Protein 1JI0 (pdb70)

Foldseek 3Di:
DDQFQKWWFQWWFDDDHDGQAGTEIDTFGFLFAEEEEEAPSLNLVVVVCQLLLNGATPDTFMAGRNRTCGNPDSVVSVVQEEELEPDLDFFQQAWLQVRQALPPPPDDVVVVVLVVVVCVLCVVSVVGRRPGHVVDPSLSSLSSQRNNVVVHQEYEASCPPHDPVSLLSSLVSVLVVSVVGHTYYHYHHLLVSSLVRGQKYFYGGRNYTPDIGGSVVCCVPVCCVPRVNDD

CATH classification: 3.40.50.300

Secondary structure (DSSP, 8-state):
--SEEEEEEEEEEEETTEEEEEEEEEEEETT-EEEEE-STTSSHHHHHHHHTTSS--SEEEEEETTEE-TT--HHHHH--B----SS----TTSBHHHH---TT---SSHHHHHHHHHHHH-HHHHTTTTSBSSSS-HHHH--HHHHH----SB---TTTT--HHHHHHHHHHHHHHHHTT--EEEEES-HHHHHHH-SEEEEEETTEEEEEEEHHHHHT---HHHHS---

Nearest PDB structures (foldseek):
  1ji0-assembly1_A  TM=1.004E+00  e=7.350E-52  Thermotoga maritima
  2yyz-assembly1_A  TM=8.487E-01  e=5.337E-19  Thermotoga maritima MSB8
  7x0q-assembly1_B  TM=8.952E-01  e=1.094E-18  Acetivibrio thermocellus
  8k1o-assembly1_B  TM=8.363E-01  e=5.000E-19  Mycobacterium tuberculosis H37Rv
  4hzi-assembly1_B  TM=8.013E-01  e=8.951E-15  Leptospira interrogans serovar Copenhageni str. Fiocruz L1-130

B-factor: mean 37.07, std 13.15, range [15.24, 75.93]

Organism: Thermotoga maritima (strain ATCC 43589 / DSM 3109 / JCM 10099 / NBRC 100826 / MSB8) (NCBI:txid243274)

Structure (mmCIF, N/CA/C/O backbone):
data_1JI0
#
_entry.id   1JI0
#
_cell.length_a   51.070
_cell.length_b   51.070
_cell.length_c   202.686
_cell.angle_alpha   90.00
_cell.angle_beta   90.00
_cell.angle_gamma   90.00
#
_symmetry.space_group_name_H-M   'P 41 21 2'
#
loop_
_entity.id
_entity.type
_entity.pdbx_description
1 polymer 'ABC transporter'
2 non-polymer "ADENOSINE-5'-TRIPHOSPHATE"
3 water water
#
loop_
_atom_site.group_PDB
_atom_site.id
_atom_site.type_symbol
_atom_site.label_atom_id
_atom_site.label_alt_id
_atom_site.label_comp_id
_atom_site.label_asym_id
_atom_site.label_entity_id
_atom_site.label_seq_id
_atom_site.pdbx_PDB_ins_code
_atom_site.Cartn_x
_atom_site.Cartn_y
_atom_site.Cartn_z
_atom_site.occupancy
_atom_site.B_iso_or_equiv
_atom_site.auth_seq_id
_atom_site.auth_comp_id
_atom_site.auth_asym_id
_atom_site.auth_atom_id
_atom_site.pdbx_PDB_model_num
ATOM 9 N N . VAL A 1 2 ? 26.496 9.633 72.709 1.00 24.30 1 VAL A N 1
ATOM 10 C CA . VAL A 1 2 ? 25.958 9.774 74.056 1.00 23.94 1 VAL A CA 1
ATOM 11 C C . VAL A 1 2 ? 24.911 10.872 73.956 1.00 23.34 1 VAL A C 1
ATOM 12 O O . VAL A 1 2 ? 25.216 11.983 73.538 1.00 20.68 1 VAL A O 1
ATOM 16 N N . SER A 1 3 ? 23.677 10.560 74.332 1.00 22.15 2 SER A N 1
ATOM 17 C CA . SER A 1 3 ? 22.608 11.542 74.249 1.00 22.69 2 SER A CA 1
ATOM 18 C C . SER A 1 3 ? 22.026 11.957 75.589 1.00 22.46 2 SER A C 1
ATOM 19 O O . SER A 1 3 ? 22.138 11.236 76.578 1.00 23.41 2 SER A O 1
ATOM 22 N N . ASP A 1 4 ? 21.406 13.132 75.612 1.00 23.69 3 ASP A N 1
ATOM 23 C CA . ASP A 1 4 ? 20.746 13.614 76.816 1.00 25.02 3 ASP A CA 1
ATOM 24 C C . ASP A 1 4 ? 19.489 12.752 77.010 1.00 24.90 3 ASP A C 1
ATOM 25 O O . ASP A 1 4 ? 18.913 12.707 78.094 1.00 24.54 3 ASP A O 1
ATOM 30 N N . ILE A 1 5 ? 19.060 12.090 75.936 1.00 23.21 4 ILE A N 1
ATOM 31 C CA . ILE A 1 5 ? 17.901 11.192 75.978 1.00 23.39 4 ILE A CA 1
ATOM 32 C C . ILE A 1 5 ? 18.520 9.817 75.774 1.00 22.72 4 ILE A C 1
ATOM 33 O O . ILE A 1 5 ? 18.854 9.451 74.647 1.00 21.97 4 ILE A O 1
ATOM 38 N N . VAL A 1 6 ? 18.701 9.067 76.859 1.00 22.11 5 VAL A N 1
ATOM 39 C CA . VAL A 1 6 ? 19.320 7.749 76.751 1.00 22.35 5 VAL A CA 1
ATOM 40 C C . VAL A 1 6 ? 18.478 6.754 75.971 1.00 22.29 5 VAL A C 1
ATOM 41 O O . VAL A 1 6 ? 19.013 5.892 75.273 1.00 22.01 5 VAL A O 1
ATOM 45 N N . LEU A 1 7 ? 17.161 6.872 76.076 1.00 22.61 6 LEU A N 1
ATOM 46 C CA . LEU A 1 7 ? 16.283 5.964 75.360 1.00 23.71 6 LEU A CA 1
ATOM 47 C C . LEU A 1 7 ? 15.061 6.691 74.846 1.00 23.95 6 LEU A C 1
ATOM 48 O O . LEU A 1 7 ? 14.389 7.406 75.598 1.00 23.94 6 LEU A O 1
ATOM 53 N N . GLU A 1 8 ? 14.788 6.526 73.559 1.00 23.47 7 GLU A N 1
ATOM 54 C CA . GLU A 1 8 ? 13.610 7.133 72.961 1.00 25.39 7 GLU A CA 1
ATOM 55 C C . GLU A 1 8 ? 12.860 6.086 72.151 1.00 25.78 7 GLU A C 1
ATOM 56 O O . GLU A 1 8 ? 13.439 5.403 71.304 1.00 27.56 7 GLU A O 1
ATOM 62 N N . VAL A 1 9 ? 11.572 5.948 72.431 1.00 24.52 8 VAL A N 1
ATOM 63 C CA . VAL A 1 9 ? 10.727 5.000 71.717 1.00 23.87 8 VAL A CA 1
ATOM 64 C C . VAL A 1 9 ? 9.827 5.857 70.844 1.00 24.42 8 VAL A C 1
ATOM 65 O O . VAL A 1 9 ? 9.206 6.790 71.338 1.00 24.96 8 VAL A O 1
ATOM 69 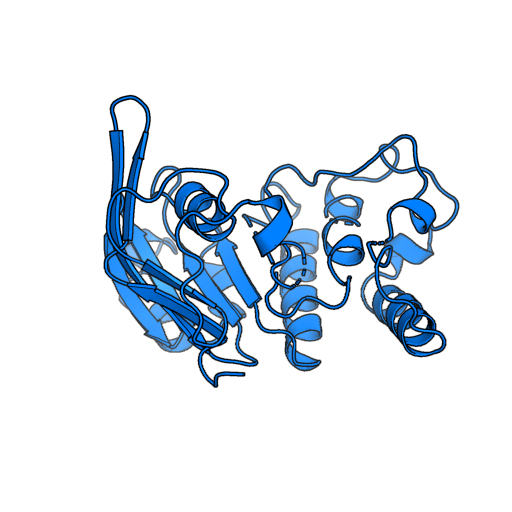N N . GLN A 1 10 ? 9.776 5.569 69.545 1.00 26.38 9 GLN A N 1
ATOM 70 C CA . GLN A 1 10 ? 8.931 6.349 68.645 1.00 27.40 9 GLN A CA 1
ATOM 71 C C . GLN A 1 10 ? 7.855 5.484 67.999 1.00 28.18 9 GLN A C 1
ATOM 72 O O . GLN A 1 10 ? 8.163 4.459 67.394 1.00 27.53 9 GLN A O 1
ATOM 78 N N . SER A 1 11 ? 6.601 5.909 68.134 1.00 28.60 10 SER A N 1
ATOM 79 C CA . SER A 1 11 ? 5.452 5.208 67.559 1.00 30.51 10 SER A CA 1
ATOM 80 C C . SER A 1 11 ? 5.631 3.692 67.532 1.00 29.96 10 SER A C 1
ATOM 81 O O . SER A 1 11 ? 5.473 3.060 66.487 1.00 29.73 10 SER A O 1
ATOM 84 N N . LEU A 1 12 ? 5.962 3.121 68.686 1.00 29.33 11 LEU A N 1
ATOM 85 C CA . LEU A 1 12 ? 6.186 1.689 68.811 1.00 29.88 11 LEU A CA 1
ATOM 86 C C . LEU A 1 12 ? 4.902 0.879 68.720 1.00 29.16 11 LEU A C 1
ATOM 87 O O . LEU A 1 12 ? 3.904 1.204 69.361 1.00 28.33 11 LEU A O 1
ATOM 92 N N . HIS A 1 13 ? 4.946 -0.175 67.908 1.00 29.56 12 HIS A N 1
ATOM 93 C CA . HIS A 1 13 ? 3.818 -1.086 67.729 1.00 29.55 12 HIS A CA 1
ATOM 94 C C . HIS A 1 13 ? 4.336 -2.488 67.976 1.00 29.50 12 HIS A C 1
ATOM 95 O O . HIS A 1 13 ? 5.387 -2.864 67.461 1.00 30.02 12 HIS A O 1
ATOM 102 N N . VAL A 1 14 ? 3.612 -3.258 68.777 1.00 29.89 13 VAL A N 1
ATOM 103 C CA . VAL A 1 14 ? 4.028 -4.623 69.054 1.00 30.74 13 VAL A CA 1
ATOM 104 C C . VAL A 1 14 ? 2.837 -5.555 68.935 1.00 32.35 13 VAL A C 1
ATOM 105 O O . VAL A 1 14 ? 1.794 -5.338 69.555 1.00 30.97 13 VAL A O 1
ATOM 109 N N . TYR A 1 15 ? 3.006 -6.585 68.112 1.00 34.39 14 TYR A N 1
ATOM 110 C CA . TYR A 1 15 ? 1.972 -7.583 67.871 1.00 35.43 14 TYR A CA 1
ATOM 111 C C . TYR A 1 15 ? 2.560 -8.944 68.177 1.00 36.83 14 TYR A C 1
ATOM 112 O O . TYR A 1 15 ? 3.669 -9.250 67.753 1.00 38.75 14 TYR A O 1
ATOM 121 N N . TYR A 1 16 ? 1.830 -9.760 68.921 1.00 38.85 15 TYR A N 1
ATOM 122 C CA . TYR A 1 16 ? 2.263 -11.143 69.095 1.00 41.31 15 TYR A CA 1
ATOM 123 C C . TYR A 1 16 ? 1.087 -12.074 69.402 1.00 42.01 15 TYR A C 1
ATOM 124 O O . TYR A 1 16 ? 0.235 -11.800 70.237 1.00 43.24 15 TYR A O 1
ATOM 133 N N . GLY A 1 17 ? 1.039 -13.195 68.657 1.00 42.21 16 GLY A N 1
ATOM 134 C CA . GLY A 1 17 ? -0.032 -14.162 68.874 1.00 42.18 16 GLY A CA 1
ATOM 135 C C . GLY A 1 17 ? -1.316 -13.753 68.149 1.00 41.66 16 GLY A C 1
ATOM 136 O O . GLY A 1 17 ? -1.510 -14.005 66.966 1.00 41.17 16 GLY A O 1
ATOM 137 N N . ALA A 1 18 ? -2.231 -13.139 68.919 1.00 41.14 17 ALA A N 1
ATOM 138 C CA . ALA A 1 18 ? -3.484 -12.689 68.326 1.00 40.25 17 ALA A CA 1
ATOM 139 C C . ALA A 1 18 ? -3.791 -11.238 68.701 1.00 39.69 17 ALA A C 1
ATOM 140 O O . ALA A 1 18 ? -4.873 -10.721 68.455 1.00 39.27 17 ALA A O 1
ATOM 142 N N . ILE A 1 19 ? -2.857 -10.692 69.472 1.00 39.24 18 ILE A N 1
ATOM 143 C CA . ILE A 1 19 ? -3.099 -9.406 70.106 1.00 38.80 18 ILE A CA 1
ATOM 144 C C . ILE A 1 19 ? -2.146 -8.308 69.662 1.00 37.06 18 ILE A C 1
ATOM 145 O O . ILE A 1 19 ? -0.976 -8.551 69.374 1.00 36.63 18 ILE A O 1
ATOM 150 N N . HIS A 1 20 ? -2.685 -7.098 69.596 1.00 35.35 19 HIS A N 1
ATOM 151 C CA . HIS A 1 20 ? -1.939 -5.904 69.227 1.00 33.43 19 HIS A CA 1
ATOM 152 C C . HIS A 1 20 ? -1.620 -5.251 70.578 1.00 32.77 19 HIS A C 1
ATOM 153 O O . HIS A 1 20 ? -2.280 -4.299 70.989 1.00 32.76 19 HIS A O 1
ATOM 160 N N . ALA A 1 21 ? -0.617 -5.794 71.261 1.00 31.52 20 ALA A N 1
ATOM 161 C CA . ALA A 1 21 ? -0.203 -5.343 72.584 1.00 30.45 20 ALA A CA 1
ATOM 162 C C . ALA A 1 21 ? 0.110 -3.854 72.729 1.00 30.80 20 ALA A C 1
ATOM 163 O O . ALA A 1 21 ? -0.477 -3.178 73.570 1.00 31.22 20 ALA A O 1
ATOM 165 N N . ILE A 1 22 ? 1.047 -3.349 71.930 1.00 29.68 21 ILE A N 1
ATOM 166 C CA . ILE A 1 22 ? 1.415 -1.939 71.988 1.00 27.54 21 ILE A CA 1
ATOM 167 C C . ILE A 1 22 ? 0.955 -1.284 70.697 1.00 27.76 21 ILE A C 1
ATOM 168 O O . ILE A 1 22 ? 1.314 -1.732 69.613 1.00 27.00 21 ILE A O 1
ATOM 173 N N . LYS A 1 23 ? 0.165 -0.224 70.813 1.00 28.26 22 LYS A N 1
ATOM 174 C CA . LYS A 1 23 ? -0.369 0.443 69.633 1.00 30.58 22 LYS A CA 1
ATOM 175 C C . LYS A 1 23 ? 0.166 1.836 69.315 1.00 29.60 22 LYS A C 1
ATOM 176 O O . LYS A 1 23 ? -0.599 2.790 69.280 1.00 29.88 22 LYS A O 1
ATOM 182 N N . GLY A 1 24 ? 1.469 1.943 69.072 1.00 30.39 23 GLY A N 1
ATOM 183 C CA . GLY A 1 24 ? 2.070 3.224 68.719 1.00 31.04 23 GLY A CA 1
ATOM 184 C C . GLY A 1 24 ? 2.352 4.183 69.862 1.00 30.21 23 GLY A C 1
ATOM 185 O O . GLY A 1 24 ? 1.808 5.282 69.902 1.00 32.82 23 GLY A O 1
ATOM 186 N N . ILE A 1 25 ? 3.208 3.786 70.791 1.00 29.07 24 ILE A N 1
ATOM 187 C CA . ILE A 1 25 ? 3.523 4.652 71.920 1.00 27.61 24 ILE A CA 1
ATOM 188 C C . ILE A 1 25 ? 4.848 5.384 71.720 1.00 27.62 24 ILE A C 1
ATOM 189 O O . ILE A 1 25 ? 5.707 4.929 70.962 1.00 25.98 24 ILE A O 1
ATOM 194 N N . ASP A 1 26 ? 4.992 6.522 72.401 1.00 27.45 25 ASP A N 1
ATOM 195 C CA . ASP A 1 26 ? 6.216 7.329 72.353 1.00 27.21 25 ASP A CA 1
ATOM 196 C C . ASP A 1 26 ? 6.679 7.517 73.798 1.00 25.76 25 ASP A C 1
ATOM 197 O O . ASP A 1 26 ? 5.860 7.765 74.677 1.00 26.38 25 ASP A O 1
ATOM 202 N N . LEU A 1 27 ? 7.979 7.397 74.040 1.00 25.84 26 LEU A N 1
ATOM 203 C CA . LEU A 1 27 ? 8.536 7.571 75.381 1.00 24.90 26 LEU A CA 1
ATOM 204 C C . LEU A 1 27 ? 9.954 8.085 75.276 1.00 23.66 26 LEU A C 1
ATOM 205 O O . LEU A 1 27 ? 10.649 7.793 74.311 1.00 24.00 26 LEU A O 1
ATOM 210 N N . LYS A 1 28 ? 10.390 8.822 76.293 1.00 22.54 27 LYS A N 1
ATOM 211 C CA . LYS A 1 28 ? 11.758 9.319 76.348 1.00 21.02 27 LYS A CA 1
ATOM 212 C C . LYS A 1 28 ? 12.240 9.136 77.772 1.00 20.92 27 LYS A C 1
ATOM 213 O O . LYS A 1 28 ? 11.490 9.370 78.718 1.00 21.15 27 LYS A O 1
ATOM 219 N N . VAL A 1 29 ? 13.474 8.677 77.928 1.00 19.35 28 VAL A N 1
ATOM 220 C CA . VAL A 1 29 ? 14.053 8.491 79.258 1.00 18.29 28 VAL A CA 1
ATOM 221 C C . VAL A 1 29 ? 15.320 9.349 79.277 1.00 19.68 28 VAL A C 1
ATOM 222 O O . VAL A 1 29 ? 16.354 8.947 78.746 1.00 18.61 28 VAL A O 1
ATOM 226 N N . PRO A 1 30 ? 15.240 10.559 79.867 1.00 20.00 29 PRO A N 1
ATOM 227 C CA . PRO A 1 30 ? 16.387 11.476 79.940 1.00 21.08 29 PRO A CA 1
ATOM 228 C C . PRO A 1 30 ? 17.504 10.970 80.843 1.00 21.13 29 PRO A C 1
ATOM 229 O O . PRO A 1 30 ? 17.251 10.296 81.847 1.00 18.02 29 PRO A O 1
ATOM 233 N N . ARG A 1 31 ? 18.736 11.320 80.480 1.00 21.96 30 ARG A N 1
ATOM 234 C CA . ARG A 1 31 ? 19.917 10.922 81.230 1.00 21.56 30 ARG A CA 1
ATOM 235 C C . ARG A 1 31 ? 19.807 11.363 82.683 1.00 21.80 30 ARG A C 1
ATOM 236 O O . ARG A 1 31 ? 19.423 12.499 82.961 1.00 23.19 30 ARG A O 1
ATOM 244 N N . GLY A 1 32 ? 20.135 10.454 83.599 1.00 20.70 31 GLY A N 1
ATOM 245 C CA . GLY A 1 32 ? 20.107 10.761 85.021 1.00 19.66 31 GLY A CA 1
ATOM 246 C C . GLY A 1 32 ? 18.746 10.808 85.687 1.00 21.20 31 GLY A C 1
ATOM 247 O O . GLY A 1 32 ? 18.652 11.125 86.870 1.00 20.03 31 GLY A O 1
ATOM 248 N N . GLN A 1 33 ? 17.686 10.494 84.950 1.00 19.17 32 GLN A N 1
ATOM 249 C CA . GLN A 1 33 ? 16.353 10.530 85.540 1.00 20.45 32 GLN A CA 1
ATOM 250 C C . GLN A 1 33 ? 15.757 9.152 85.775 1.00 20.65 32 GLN A C 1
ATOM 251 O O . GLN A 1 33 ? 16.270 8.139 85.292 1.00 22.46 32 GLN A O 1
ATOM 257 N N . ILE A 1 34 ? 14.676 9.122 86.543 1.00 20.18 33 ILE A N 1
ATOM 258 C CA . ILE A 1 34 ? 13.945 7.890 86.788 1.00 18.94 33 ILE A CA 1
ATOM 259 C C . ILE A 1 34 ? 12.628 8.135 86.078 1.00 19.36 33 ILE A C 1
ATOM 260 O O . ILE A 1 34 ? 11.901 9.074 86.413 1.00 20.24 33 ILE A O 1
ATOM 265 N N . VAL A 1 35 ? 12.336 7.325 85.071 1.00 19.33 34 VAL A N 1
ATOM 266 C CA . VAL A 1 35 ? 11.085 7.452 84.339 1.00 18.40 34 VAL A CA 1
ATOM 267 C C . VAL A 1 35 ? 10.270 6.209 84.636 1.00 18.26 34 VAL A C 1
ATOM 268 O O . VAL A 1 35 ? 10.806 5.109 84.664 1.00 19.58 34 VAL A O 1
ATOM 272 N N . THR A 1 36 ? 8.976 6.372 84.869 1.00 18.18 35 THR A N 1
ATOM 273 C CA . THR A 1 36 ? 8.168 5.215 85.157 1.00 18.63 35 THR A CA 1
ATOM 274 C C . THR A 1 36 ? 7.003 5.048 84.194 1.00 20.32 35 THR A C 1
ATOM 275 O O . THR A 1 36 ? 6.401 6.014 83.716 1.00 20.44 35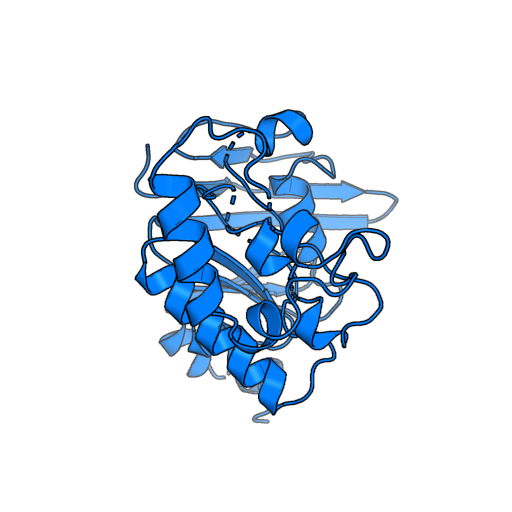 THR A O 1
ATOM 279 N N . LEU A 1 37 ? 6.719 3.792 83.891 1.00 21.23 36 LEU A N 1
ATOM 280 C CA . LEU A 1 37 ? 5.622 3.430 83.019 1.00 20.68 36 LEU A CA 1
ATOM 281 C C . LEU A 1 37 ? 4.692 2.677 83.958 1.00 21.73 36 LEU A C 1
ATOM 282 O O . LEU A 1 37 ? 5.075 1.660 84.536 1.00 21.26 36 LEU A O 1
ATOM 287 N N . ILE A 1 38 ? 3.488 3.209 84.147 1.00 23.83 37 ILE A N 1
ATOM 288 C CA . ILE A 1 38 ? 2.519 2.588 85.036 1.00 23.62 37 ILE A CA 1
ATOM 289 C C . ILE A 1 38 ? 1.240 2.253 84.290 1.00 25.83 37 ILE A C 1
ATOM 290 O O . ILE A 1 38 ? 0.994 2.765 83.200 1.00 24.85 37 ILE A O 1
ATOM 295 N N . GLY A 1 39 ? 0.436 1.377 84.883 1.00 26.93 38 GLY A N 1
ATOM 296 C CA . GLY A 1 39 ? -0.815 0.982 84.274 1.00 31.07 38 GLY A CA 1
ATOM 297 C C . GLY A 1 39 ? -1.290 -0.318 84.881 1.00 32.99 38 GLY A C 1
ATOM 298 O O . GLY A 1 39 ? -0.517 -1.016 85.540 1.00 33.67 38 GLY A O 1
ATOM 299 N N . ALA A 1 40 ? -2.558 -0.647 84.659 1.00 35.19 39 ALA A N 1
ATOM 300 C CA . ALA A 1 40 ? -3.135 -1.874 85.198 1.00 37.40 39 ALA A CA 1
ATOM 301 C C . ALA A 1 40 ? -2.523 -3.111 84.552 1.00 38.96 39 ALA A C 1
ATOM 302 O O . ALA A 1 40 ? -1.876 -3.032 83.505 1.00 39.02 39 ALA A O 1
ATOM 304 N N . ASN A 1 41 ? -2.737 -4.260 85.181 1.00 40.82 40 ASN A N 1
ATOM 305 C CA . ASN A 1 41 ? -2.207 -5.512 84.667 1.00 41.74 40 ASN A CA 1
ATOM 306 C C . ASN A 1 41 ? -2.744 -5.785 83.264 1.00 40.91 40 ASN A C 1
ATOM 307 O O . ASN A 1 41 ? -3.949 -5.725 83.025 1.00 41.01 40 ASN A O 1
ATOM 312 N N . GLY A 1 42 ? -1.843 -6.076 82.335 1.00 40.28 41 GLY A N 1
ATOM 313 C CA . GLY A 1 42 ? -2.257 -6.340 80.970 1.00 39.87 41 GLY A CA 1
ATOM 314 C C . GLY A 1 42 ? -2.237 -5.106 80.084 1.00 39.45 41 GLY A C 1
ATOM 315 O O . GLY A 1 42 ? -2.691 -5.143 78.939 1.00 39.58 41 GLY A O 1
ATOM 316 N N . ALA A 1 43 ? -1.714 -4.004 80.610 1.00 37.78 42 ALA A N 1
ATOM 317 C CA . ALA A 1 43 ? -1.643 -2.763 79.849 1.00 36.40 42 ALA A CA 1
ATOM 318 C C . ALA A 1 43 ? -0.578 -2.845 78.753 1.00 34.77 42 ALA A C 1
ATOM 319 O O . ALA A 1 43 ? -0.671 -2.158 77.737 1.00 34.89 42 ALA A O 1
ATOM 321 N N . GLY A 1 44 ? 0.429 -3.689 78.964 1.00 33.10 43 GLY A N 1
ATOM 322 C CA . GLY A 1 44 ? 1.490 -3.837 77.985 1.00 32.36 43 GLY A CA 1
ATOM 323 C C . GLY A 1 44 ? 2.840 -3.372 78.500 1.00 31.28 43 GLY A C 1
ATOM 324 O O . GLY A 1 44 ? 3.761 -3.137 77.724 1.00 29.61 43 GLY A O 1
ATOM 325 N N . LYS A 1 45 ? 2.965 -3.257 79.818 1.00 30.16 44 LYS A N 1
ATOM 326 C CA . LYS A 1 45 ? 4.204 -2.797 80.438 1.00 29.98 44 LYS A CA 1
ATOM 327 C C . LYS A 1 45 ? 5.425 -3.686 80.190 1.00 29.34 44 LYS A C 1
ATOM 328 O O . LYS A 1 45 ? 6.480 -3.195 79.791 1.00 28.57 44 LYS A O 1
ATOM 334 N N . THR A 1 46 ? 5.293 -4.983 80.455 1.00 28.36 45 THR A N 1
ATOM 335 C CA . THR A 1 46 ? 6.387 -5.935 80.257 1.00 28.04 45 THR A CA 1
ATOM 336 C C . THR A 1 46 ? 6.716 -6.057 78.773 1.00 26.59 45 THR A C 1
ATOM 337 O O . THR A 1 46 ? 7.876 -6.207 78.400 1.00 27.03 45 THR A O 1
ATOM 341 N N . THR A 1 47 ? 5.688 -5.997 77.936 1.00 25.56 46 THR A N 1
ATOM 342 C CA . THR A 1 47 ? 5.884 -6.091 76.500 1.00 26.02 46 THR A CA 1
ATOM 343 C C . THR A 1 47 ? 6.754 -4.918 76.049 1.00 25.65 46 THR A C 1
ATOM 344 O O . THR A 1 47 ? 7.664 -5.092 75.243 1.00 27.12 46 THR A O 1
ATOM 348 N N . THR A 1 48 ? 6.492 -3.730 76.591 1.00 25.34 47 THR A N 1
ATOM 349 C CA . THR A 1 48 ? 7.280 -2.559 76.226 1.00 24.31 47 THR A CA 1
ATOM 350 C C . THR A 1 48 ? 8.751 -2.784 76.538 1.00 24.14 47 THR A C 1
ATOM 351 O O . THR A 1 48 ? 9.608 -2.543 75.686 1.00 23.45 47 THR A O 1
ATOM 355 N N . LEU A 1 49 ? 9.043 -3.263 77.745 1.00 23.56 48 LEU A N 1
ATOM 356 C CA . LEU A 1 49 ? 10.424 -3.517 78.145 1.00 24.63 48 LEU A CA 1
ATOM 357 C C . LEU A 1 49 ? 11.042 -4.636 77.313 1.00 26.24 48 LEU A C 1
ATOM 358 O O . LEU A 1 49 ? 12.236 -4.596 76.991 1.00 28.32 48 LEU A O 1
ATOM 363 N N . SER A 1 50 ? 10.235 -5.644 76.988 1.00 26.60 49 SER A N 1
ATOM 364 C CA . SER A 1 50 ? 10.711 -6.769 76.192 1.00 27.25 49 SER A CA 1
ATOM 365 C C . SER A 1 50 ? 11.089 -6.293 74.800 1.00 26.86 49 SER A C 1
ATOM 366 O O . SER A 1 50 ? 12.118 -6.694 74.265 1.00 27.02 49 SER A O 1
ATOM 369 N N . ALA A 1 51 ? 10.252 -5.439 74.216 1.00 26.69 50 ALA A N 1
ATOM 370 C CA . ALA A 1 51 ? 10.523 -4.913 72.887 1.00 26.07 50 ALA A CA 1
ATOM 371 C C . ALA A 1 51 ? 11.850 -4.160 72.932 1.00 26.20 50 ALA A C 1
ATOM 372 O O . ALA A 1 51 ? 12.743 -4.400 72.116 1.00 27.31 50 ALA A O 1
ATOM 374 N N . ILE A 1 52 ? 11.987 -3.264 73.905 1.00 26.00 51 ILE A N 1
ATOM 375 C CA . ILE A 1 52 ? 13.211 -2.484 74.051 1.00 24.14 51 ILE A CA 1
ATOM 376 C C . ILE A 1 52 ? 14.431 -3.392 74.154 1.00 25.52 51 ILE A C 1
ATOM 377 O O . ILE A 1 52 ? 15.474 -3.109 73.558 1.00 25.65 51 ILE A O 1
ATOM 382 N N . ALA A 1 53 ? 14.297 -4.486 74.905 1.00 26.76 52 ALA A N 1
ATOM 383 C CA . ALA A 1 53 ? 15.394 -5.439 75.097 1.00 27.73 52 ALA A CA 1
ATOM 384 C C . ALA A 1 53 ? 15.534 -6.407 73.919 1.00 29.00 52 ALA A C 1
ATOM 385 O O . ALA A 1 53 ? 16.431 -7.253 73.903 1.00 28.62 52 ALA A O 1
ATOM 387 N N . GLY A 1 54 ? 14.638 -6.283 72.946 1.00 29.60 53 GLY A N 1
ATOM 388 C CA . GLY A 1 54 ? 14.678 -7.150 71.779 1.00 32.64 53 GLY A CA 1
ATOM 389 C C . GLY A 1 54 ? 14.233 -8.579 72.046 1.00 33.39 53 GLY A C 1
ATOM 390 O O . GLY A 1 54 ? 14.708 -9.512 71.393 1.00 33.71 53 GLY A O 1
ATOM 391 N N . LEU A 1 55 ? 13.323 -8.758 72.997 1.00 34.17 54 LEU A N 1
ATOM 392 C CA . LEU A 1 55 ? 12.826 -10.086 73.340 1.00 34.56 54 LEU A CA 1
ATOM 393 C C . LEU A 1 55 ? 11.533 -10.379 72.594 1.00 35.79 54 LEU A C 1
ATOM 394 O O . LEU A 1 55 ? 11.085 -11.519 72.526 1.00 37.77 54 LEU A O 1
ATOM 399 N N . VAL A 1 56 ? 10.926 -9.337 72.045 1.00 35.89 55 VAL A N 1
ATOM 400 C CA . VAL A 1 56 ? 9.705 -9.483 71.271 1.00 37.22 55 VAL A CA 1
ATOM 401 C C . VAL A 1 56 ? 9.900 -8.539 70.092 1.00 38.17 55 VAL A C 1
ATOM 402 O O . VAL A 1 56 ? 10.600 -7.537 70.217 1.00 38.28 55 VAL A O 1
ATOM 406 N N . ARG A 1 57 ? 9.305 -8.855 68.949 1.00 38.06 56 ARG A N 1
ATOM 407 C CA . ARG A 1 57 ? 9.483 -8.026 67.764 1.00 38.67 56 ARG A CA 1
ATOM 408 C C . ARG A 1 57 ? 8.662 -6.745 67.699 1.00 38.72 56 ARG A C 1
ATOM 409 O O . ARG A 1 57 ? 7.500 -6.704 68.106 1.00 38.19 56 ARG A O 1
ATOM 417 N N . ALA A 1 58 ? 9.285 -5.699 67.165 1.00 38.28 57 ALA A N 1
ATOM 418 C CA . ALA A 1 58 ? 8.627 -4.414 66.992 1.00 38.61 57 ALA A CA 1
ATOM 419 C C . ALA A 1 58 ? 8.247 -4.336 65.517 1.00 38.96 57 ALA A C 1
ATOM 420 O O . ALA A 1 58 ? 9.107 -4.155 64.661 1.00 39.11 57 ALA A O 1
ATOM 422 N N . GLN A 1 59 ? 6.957 -4.482 65.232 1.00 39.87 58 GLN A N 1
ATOM 423 C CA . GLN A 1 59 ? 6.450 -4.455 63.862 1.00 41.86 58 GLN A CA 1
ATOM 424 C C . GLN A 1 59 ? 6.486 -3.057 63.249 1.00 40.89 58 GLN A C 1
ATOM 425 O O . GLN A 1 59 ? 6.529 -2.904 62.029 1.00 40.66 58 GLN A O 1
ATOM 431 N N . LYS A 1 60 ? 6.455 -2.037 64.096 1.00 39.51 59 LYS A N 1
ATOM 432 C CA . LYS A 1 60 ? 6.468 -0.670 63.608 1.00 38.82 59 LYS A CA 1
ATOM 433 C C . LYS A 1 60 ? 7.091 0.259 64.644 1.00 37.33 59 LYS A C 1
ATOM 434 O O . LYS A 1 60 ? 7.049 -0.023 65.839 1.00 36.60 59 LYS A O 1
ATOM 440 N N . GLY A 1 61 ? 7.675 1.358 64.172 1.00 35.60 60 GLY A N 1
ATOM 441 C CA . GLY A 1 61 ? 8.307 2.317 65.064 1.00 34.28 60 GLY A CA 1
ATOM 442 C C . GLY A 1 61 ? 9.764 1.999 65.341 1.00 33.55 60 GLY A C 1
ATOM 443 O O . GLY A 1 61 ? 10.304 1.016 64.829 1.00 32.84 60 GLY A O 1
ATOM 444 N N . LYS A 1 62 ? 10.417 2.830 66.148 1.00 31.98 61 LYS A N 1
ATOM 445 C CA . LYS A 1 62 ? 11.812 2.582 66.468 1.00 32.41 61 LYS A CA 1
ATOM 446 C C . LYS A 1 62 ? 12.179 2.855 67.915 1.00 29.84 61 LYS A C 1
ATOM 447 O O . LYS A 1 62 ? 11.524 3.622 68.617 1.00 27.52 61 LYS A O 1
ATOM 453 N N . ILE A 1 63 ? 13.244 2.191 68.338 1.00 28.31 62 ILE A N 1
ATOM 454 C CA . ILE A 1 63 ? 13.771 2.301 69.683 1.00 28.84 62 ILE A CA 1
ATOM 455 C C . ILE A 1 63 ? 15.180 2.826 69.476 1.00 28.48 62 ILE A C 1
ATOM 456 O O . ILE A 1 63 ? 15.990 2.207 68.784 1.00 29.61 62 ILE A O 1
ATOM 461 N N . ILE A 1 64 ? 15.454 3.986 70.057 1.00 26.28 63 ILE A N 1
ATOM 462 C CA . ILE A 1 64 ? 16.745 4.632 69.913 1.00 24.73 63 ILE A CA 1
ATOM 463 C C . ILE A 1 64 ? 17.475 4.705 71.249 1.00 22.99 63 ILE A C 1
ATOM 464 O O . ILE A 1 64 ? 16.966 5.278 72.204 1.00 22.52 63 ILE A O 1
ATOM 469 N N . PHE A 1 65 ? 18.659 4.101 71.306 1.00 23.36 64 PHE A N 1
ATOM 470 C CA . PHE A 1 65 ? 19.489 4.087 72.506 1.00 23.71 64 PHE A CA 1
ATOM 471 C C . PHE A 1 65 ? 20.665 5.022 72.247 1.00 24.76 64 PHE A C 1
ATOM 472 O O . PHE A 1 65 ? 21.437 4.805 71.308 1.00 23.49 64 PHE A O 1
ATOM 480 N N . ASN A 1 66 ? 20.795 6.049 73.088 1.00 24.99 65 ASN A N 1
ATOM 481 C CA . ASN A 1 66 ? 21.836 7.064 72.939 1.00 25.49 65 ASN A CA 1
ATOM 482 C C . ASN A 1 66 ? 22.000 7.514 71.497 1.00 26.52 65 ASN A C 1
ATOM 483 O O . ASN A 1 66 ? 23.119 7.603 70.982 1.00 26.51 65 ASN A O 1
ATOM 488 N N . GLY A 1 67 ? 20.872 7.785 70.847 1.00 26.26 66 GLY A N 1
ATOM 489 C CA . GLY A 1 67 ? 20.899 8.248 69.474 1.00 27.49 66 GLY A CA 1
ATOM 490 C C . GLY A 1 67 ? 20.976 7.178 68.406 1.00 28.71 66 GLY A C 1
ATOM 491 O O . GLY A 1 67 ? 20.786 7.477 67.228 1.00 28.45 66 GLY A O 1
ATOM 492 N N . GLN A 1 68 ? 21.241 5.936 68.801 1.00 29.19 67 GLN A N 1
ATOM 493 C CA . GLN A 1 68 ? 21.341 4.849 67.835 1.00 31.10 67 GLN A CA 1
ATOM 494 C C . GLN A 1 68 ? 20.090 3.974 67.754 1.00 31.33 67 GLN A C 1
ATOM 495 O O . GLN A 1 68 ? 19.564 3.520 68.775 1.00 30.82 67 GLN A O 1
ATOM 501 N N . ASP A 1 69 ? 19.619 3.742 66.531 1.00 30.65 68 ASP A N 1
ATOM 502 C CA . ASP A 1 69 ? 18.443 2.909 66.294 1.00 31.19 68 ASP A CA 1
ATOM 503 C C . ASP A 1 69 ? 18.841 1.468 66.592 1.00 30.35 68 ASP A C 1
ATOM 504 O O . ASP A 1 69 ? 19.691 0.907 65.905 1.00 30.29 68 ASP A O 1
ATOM 509 N N . ILE A 1 70 ? 18.245 0.880 67.627 1.00 28.44 69 ILE A N 1
ATOM 510 C CA . ILE A 1 70 ? 18.550 -0.496 68.006 1.00 27.24 69 ILE A CA 1
ATOM 511 C C . ILE A 1 70 ? 17.301 -1.348 67.849 1.00 27.82 69 ILE A C 1
ATOM 512 O O . ILE A 1 70 ? 17.210 -2.436 68.409 1.00 29.18 69 ILE A O 1
ATOM 517 N N . THR A 1 71 ? 16.335 -0.827 67.102 1.00 28.41 70 THR A N 1
ATOM 518 C CA . THR A 1 71 ? 15.080 -1.514 66.860 1.00 31.99 70 THR A CA 1
ATOM 519 C C . THR A 1 71 ? 15.301 -2.913 66.303 1.00 34.34 70 THR A C 1
ATOM 520 O O . THR A 1 71 ? 15.903 -3.085 65.241 1.00 34.70 70 THR A O 1
ATOM 524 N N . ASN A 1 72 ? 14.814 -3.906 67.039 1.00 35.84 71 ASN A N 1
ATOM 525 C CA . ASN A 1 72 ? 14.916 -5.307 66.649 1.00 36.76 71 ASN A CA 1
ATOM 526 C C . ASN A 1 72 ? 16.317 -5.909 66.607 1.00 37.92 71 ASN A C 1
ATOM 527 O O . ASN A 1 72 ? 16.535 -6.939 65.970 1.00 37.99 71 ASN A O 1
ATOM 532 N N . LYS A 1 73 ? 17.270 -5.284 67.289 1.00 37.60 72 LYS A N 1
ATOM 533 C CA . LYS A 1 73 ? 18.615 -5.838 67.324 1.00 38.29 72 LYS A CA 1
ATOM 534 C C . LYS A 1 73 ? 18.583 -7.046 68.245 1.00 39.11 72 LYS A C 1
ATOM 535 O O . LYS A 1 73 ? 17.652 -7.204 69.034 1.00 40.04 72 LYS A O 1
ATOM 541 N N . PRO A 1 74 ? 19.603 -7.915 68.164 1.00 39.64 73 PRO A N 1
ATOM 542 C CA . PRO A 1 74 ? 19.666 -9.109 69.011 1.00 39.16 73 PRO A CA 1
ATOM 543 C C . PRO A 1 74 ? 19.695 -8.752 70.498 1.00 39.58 73 PRO A C 1
ATOM 544 O O . PRO A 1 74 ? 20.460 -7.883 70.927 1.00 38.08 73 PRO A O 1
ATOM 548 N N . ALA A 1 75 ? 18.872 -9.438 71.284 1.00 38.88 74 ALA A N 1
ATOM 549 C CA . ALA A 1 75 ? 18.809 -9.187 72.717 1.00 39.05 74 ALA A CA 1
ATOM 550 C C . ALA A 1 75 ? 20.192 -9.220 73.354 1.00 39.21 74 ALA A C 1
ATOM 551 O O . ALA A 1 75 ? 20.499 -8.413 74.233 1.00 40.14 74 ALA A O 1
ATOM 553 N N . HIS A 1 76 ? 21.034 -10.143 72.900 1.00 38.85 75 HIS A N 1
ATOM 554 C CA . HIS A 1 76 ? 22.369 -10.267 73.465 1.00 40.36 75 HIS A CA 1
ATOM 555 C C . HIS A 1 76 ? 23.246 -9.060 73.133 1.00 38.68 75 HIS A C 1
ATOM 556 O O . HIS A 1 76 ? 24.126 -8.684 73.914 1.00 39.71 75 HIS A O 1
ATOM 563 N N . VAL A 1 77 ? 22.980 -8.432 71.995 1.00 37.36 76 VAL A N 1
ATOM 564 C CA . VAL A 1 77 ? 23.731 -7.250 71.582 1.00 36.66 76 VAL A CA 1
ATOM 565 C C . VAL A 1 77 ? 23.287 -6.067 72.440 1.00 36.52 76 VAL A C 1
ATOM 566 O O . VAL A 1 77 ? 24.110 -5.364 73.025 1.00 36.68 76 VAL A O 1
ATOM 570 N N . ILE A 1 78 ? 21.974 -5.862 72.501 1.00 35.52 77 ILE A N 1
ATOM 571 C CA . ILE A 1 78 ? 21.389 -4.775 73.276 1.00 34.79 77 ILE A CA 1
ATOM 572 C C . ILE A 1 78 ? 21.865 -4.817 74.723 1.00 35.19 77 ILE A C 1
ATOM 573 O O . ILE A 1 78 ? 22.058 -3.777 75.347 1.00 35.73 77 ILE A O 1
ATOM 578 N N . ASN A 1 79 ? 22.070 -6.018 75.254 1.00 35.89 78 ASN A N 1
ATOM 579 C CA . ASN A 1 79 ? 22.547 -6.156 76.619 1.00 36.37 78 ASN A CA 1
ATOM 580 C C . ASN A 1 79 ? 23.987 -5.673 76.705 1.00 35.82 78 ASN A C 1
ATOM 581 O O . ASN A 1 79 ? 24.358 -4.945 77.626 1.00 34.64 78 ASN A O 1
ATOM 586 N N . ARG A 1 80 ? 24.795 -6.091 75.735 1.00 35.24 79 ARG A N 1
ATOM 587 C CA . ARG A 1 80 ? 26.189 -5.691 75.706 1.00 34.90 79 ARG A CA 1
ATOM 588 C C . ARG A 1 80 ? 26.351 -4.194 75.528 1.00 34.27 79 ARG A C 1
ATOM 589 O O . ARG A 1 80 ? 27.339 -3.612 75.967 1.00 33.06 79 ARG A O 1
ATOM 598 N N . GLY A 1 82 ? 24.745 -1.964 76.986 1.00 31.75 81 GLY A N 1
ATOM 599 C CA . GLY A 1 82 ? 24.594 -1.248 78.239 1.00 30.58 81 GLY A CA 1
ATOM 600 C C . GLY A 1 82 ? 23.198 -1.190 78.816 1.00 28.96 81 GLY A C 1
ATOM 601 O O . GLY A 1 82 ? 22.983 -0.517 79.827 1.00 29.63 81 GLY A O 1
ATOM 602 N N . ILE A 1 83 ? 22.247 -1.874 78.189 1.00 27.57 82 ILE A N 1
ATOM 603 C CA . ILE A 1 83 ? 20.883 -1.895 78.700 1.00 26.68 82 ILE A CA 1
ATOM 604 C C . ILE A 1 83 ? 20.668 -3.129 79.571 1.00 27.44 82 ILE A C 1
ATOM 605 O O . ILE A 1 83 ? 20.632 -4.250 79.069 1.00 27.35 82 ILE A O 1
ATOM 610 N N . ALA A 1 84 ? 20.531 -2.909 80.877 1.00 27.62 83 ALA A N 1
ATOM 611 C CA . ALA A 1 84 ? 20.309 -3.986 81.835 1.00 28.83 83 ALA A CA 1
ATOM 612 C C . ALA A 1 84 ? 18.829 -4.098 82.186 1.00 30.48 83 ALA A C 1
ATOM 613 O O . ALA A 1 84 ? 18.154 -3.085 82.394 1.00 31.82 83 ALA A O 1
ATOM 615 N N . LEU A 1 85 ? 18.325 -5.326 82.248 1.00 29.86 84 LEU A N 1
ATOM 616 C CA . LEU A 1 85 ? 16.929 -5.559 82.585 1.00 31.11 84 LEU A CA 1
ATOM 617 C C . LEU A 1 85 ? 16.774 -6.509 83.766 1.00 32.25 84 LEU A C 1
ATOM 618 O O . LEU A 1 85 ? 17.333 -7.603 83.766 1.00 33.68 84 LEU A O 1
ATOM 623 N N . VAL A 1 86 ? 16.040 -6.067 84.785 1.00 31.61 85 VAL A N 1
ATOM 624 C CA . VAL A 1 86 ? 15.750 -6.893 85.955 1.00 30.43 85 VAL A CA 1
ATOM 625 C C . VAL A 1 86 ? 14.271 -7.212 85.756 1.00 31.07 85 VAL A C 1
ATOM 626 O O . VAL A 1 86 ? 13.395 -6.442 86.160 1.00 30.43 85 VAL A O 1
ATOM 630 N N . PRO A 1 87 ? 13.979 -8.354 85.114 1.00 32.54 86 PRO A N 1
ATOM 631 C CA . PRO A 1 87 ? 12.628 -8.837 84.810 1.00 34.88 86 PRO A CA 1
ATOM 632 C C . PRO A 1 87 ? 11.818 -9.215 86.037 1.00 37.04 86 PRO A C 1
ATOM 633 O O . PRO A 1 87 ? 12.332 -9.212 87.151 1.00 36.72 86 PRO A O 1
ATOM 637 N N . GLU A 1 88 ? 10.543 -9.527 85.817 1.00 40.11 87 GLU A N 1
ATOM 638 C CA . GLU A 1 88 ? 9.661 -9.948 86.897 1.00 43.70 87 GLU A CA 1
ATOM 639 C C . GLU A 1 88 ? 10.070 -11.364 87.277 1.00 44.42 87 GLU A C 1
ATOM 640 O O . GLU A 1 88 ? 10.582 -12.112 86.443 1.00 43.92 87 GLU A O 1
ATOM 646 N N . GLY A 1 89 ? 9.851 -11.729 88.535 1.00 46.00 88 GLY A N 1
ATOM 647 C CA . GLY A 1 89 ? 10.200 -13.065 88.972 1.00 47.94 88 GLY A CA 1
ATOM 648 C C . GLY A 1 89 ? 11.466 -13.157 89.794 1.00 48.81 88 GLY A C 1
ATOM 649 O O . GLY A 1 89 ? 11.936 -14.257 90.075 1.00 49.84 88 GLY A O 1
ATOM 650 N N . ARG A 1 90 ? 12.019 -12.011 90.179 1.00 49.77 89 ARG A N 1
ATOM 651 C CA . ARG A 1 90 ? 13.234 -11.973 90.989 1.00 51.19 89 ARG A CA 1
ATOM 652 C C . ARG A 1 90 ? 14.175 -13.094 90.556 1.00 50.75 89 ARG A C 1
ATOM 653 O O . ARG A 1 90 ? 14.694 -13.836 91.391 1.00 50.51 89 ARG A O 1
ATOM 661 N N . ARG A 1 91 ? 14.380 -13.221 89.250 1.00 50.42 90 ARG A N 1
ATOM 662 C CA . ARG A 1 91 ? 15.243 -14.264 88.712 1.00 50.23 90 ARG A CA 1
ATOM 663 C C . ARG A 1 91 ? 16.657 -14.172 89.260 1.00 49.22 90 ARG A C 1
ATOM 664 O O . ARG A 1 91 ? 17.336 -13.157 89.108 1.00 48.89 90 ARG A O 1
ATOM 672 N N . ILE A 1 92 ? 17.086 -15.251 89.904 1.00 47.81 91 ILE A N 1
ATOM 673 C CA . ILE A 1 92 ? 18.407 -15.336 90.506 1.00 46.60 91 ILE A CA 1
ATOM 674 C C . ILE A 1 92 ? 18.870 -16.793 90.391 1.00 46.17 91 ILE A C 1
ATOM 675 O O . ILE A 1 92 ? 18.059 -17.684 90.148 1.00 46.08 91 ILE A O 1
ATOM 680 N N . PHE A 1 93 ? 20.164 -17.041 90.552 1.00 45.16 92 PHE A N 1
ATOM 681 C CA . PHE A 1 93 ? 20.665 -18.410 90.478 1.00 44.23 92 PHE A CA 1
ATOM 682 C C . PHE A 1 93 ? 20.862 -18.961 91.878 1.00 44.15 92 PHE A C 1
ATOM 683 O O . PHE A 1 93 ? 21.867 -18.687 92.529 1.00 44.90 92 PHE A O 1
ATOM 691 N N . PRO A 1 94 ? 19.894 -19.758 92.358 1.00 44.90 93 PRO A N 1
ATOM 692 C CA . PRO A 1 94 ? 19.920 -20.364 93.691 1.00 45.54 93 PRO A CA 1
ATOM 693 C C . PRO A 1 94 ? 21.119 -21.247 94.010 1.00 45.90 93 PRO A C 1
ATOM 694 O O . PRO A 1 94 ? 21.551 -21.306 95.161 1.00 47.31 93 PRO A O 1
ATOM 698 N N . GLU A 1 95 ? 21.657 -21.922 92.997 1.00 45.42 94 GLU A N 1
ATOM 699 C CA . GLU A 1 95 ? 22.804 -22.811 93.186 1.00 44.44 94 GLU A CA 1
ATOM 700 C C . GLU A 1 95 ? 24.103 -22.045 93.425 1.00 43.25 94 GLU A C 1
ATOM 701 O O . GLU A 1 95 ? 25.114 -22.627 93.812 1.00 43.97 94 GLU A O 1
ATOM 707 N N . LEU A 1 96 ? 24.081 -20.742 93.177 1.00 41.76 95 LEU A N 1
ATOM 708 C CA . LEU A 1 96 ? 25.258 -19.907 93.387 1.00 40.74 95 LEU A CA 1
ATOM 709 C C . LEU A 1 96 ? 24.995 -19.048 94.609 1.00 40.95 95 LEU A C 1
ATOM 710 O O . LEU A 1 96 ? 23.860 -18.645 94.856 1.00 40.83 95 LEU A O 1
ATOM 715 N N . THR A 1 97 ? 26.028 -18.766 95.387 1.00 40.59 96 THR A N 1
ATOM 716 C CA . THR A 1 97 ? 25.770 -17.936 96.558 1.00 40.73 96 THR A CA 1
ATOM 717 C C . THR A 1 97 ? 25.638 -16.458 96.185 1.00 40.06 96 THR A C 1
ATOM 718 O O . THR A 1 97 ? 25.881 -16.042 95.060 1.00 39.38 96 THR A O 1
ATOM 722 N N . VAL A 1 98 ? 25.196 -15.659 97.175 1.00 39.19 97 VAL A N 1
ATOM 723 C CA . VAL A 1 98 ? 25.025 -14.232 96.929 1.00 38.15 97 VAL A CA 1
ATOM 724 C C . VAL A 1 98 ? 26.248 -13.626 96.237 1.00 38.24 97 VAL A C 1
ATOM 725 O O . VAL A 1 98 ? 26.143 -12.896 95.260 1.00 38.55 97 VAL A O 1
ATOM 729 N N . TYR A 1 99 ? 27.446 -13.923 96.723 1.00 37.67 98 TYR A N 1
ATOM 730 C CA . TYR A 1 99 ? 28.653 -13.360 96.132 1.00 38.61 98 TYR A CA 1
ATOM 731 C C . TYR A 1 99 ? 28.787 -13.668 94.638 1.00 38.33 98 TYR A C 1
ATOM 732 O O . TYR A 1 99 ? 29.070 -12.782 93.830 1.00 37.71 98 TYR A O 1
ATOM 741 N N . GLU A 1 100 ? 28.587 -14.929 94.272 1.00 38.04 99 GLU A N 1
ATOM 742 C CA . GLU A 1 100 ? 28.704 -15.334 92.878 1.00 37.55 99 GLU A CA 1
ATOM 743 C C . GLU A 1 100 ? 27.663 -14.653 91.994 1.00 36.79 99 GLU A C 1
ATOM 744 O O . GLU A 1 100 ? 27.973 -14.248 90.870 1.00 36.78 99 GLU A O 1
ATOM 750 N N . ASN A 1 101 ? 26.435 -14.525 92.491 1.00 35.53 100 ASN A N 1
ATOM 751 C CA . ASN A 1 101 ? 25.389 -13.874 91.714 1.00 35.97 100 ASN A CA 1
ATOM 752 C C . ASN A 1 101 ? 25.758 -12.419 91.420 1.00 36.35 100 ASN A C 1
ATOM 753 O O . ASN A 1 101 ? 25.567 -11.946 90.303 1.00 36.12 100 ASN A O 1
ATOM 758 N N . LEU A 1 102 ? 26.286 -11.707 92.415 1.00 37.92 101 LEU A N 1
ATOM 759 C CA . LEU A 1 102 ? 26.678 -10.316 92.204 1.00 38.97 101 LEU A CA 1
ATOM 760 C C . LEU A 1 102 ? 27.805 -10.214 91.189 1.00 39.79 101 LEU A C 1
ATOM 761 O O . LEU A 1 102 ? 27.746 -9.423 90.244 1.00 39.56 101 LEU A O 1
ATOM 782 N N . GLY A 1 105 ? 27.623 -10.338 87.363 1.00 40.69 104 GLY A N 1
ATOM 783 C CA . GLY A 1 105 ? 27.118 -9.140 86.716 1.00 41.01 104 GLY A CA 1
ATOM 784 C C . GLY A 1 105 ? 28.228 -8.319 86.089 1.00 42.04 104 GLY A C 1
ATOM 785 O O . GLY A 1 105 ? 28.009 -7.592 85.119 1.00 40.86 104 GLY A O 1
ATOM 786 N N . ALA A 1 106 ? 29.433 -8.438 86.637 1.00 44.28 105 ALA A N 1
ATOM 787 C CA . ALA A 1 106 ? 30.577 -7.691 86.121 1.00 46.34 105 ALA A CA 1
ATOM 788 C C . ALA A 1 106 ? 31.491 -8.575 85.274 1.00 48.44 105 ALA A C 1
ATOM 789 O O . ALA A 1 106 ? 32.708 -8.385 85.254 1.00 49.49 105 ALA A O 1
ATOM 791 N N . TYR A 1 107 ? 30.901 -9.527 84.559 1.00 50.03 106 TYR A N 1
ATOM 792 C CA . TYR A 1 107 ? 31.671 -10.448 83.732 1.00 51.46 106 TYR A CA 1
ATOM 793 C C . TYR A 1 107 ? 32.413 -9.789 82.574 1.00 53.37 106 TYR A C 1
ATOM 794 O O . TYR A 1 107 ? 33.364 -10.355 82.040 1.00 53.61 106 TYR A O 1
ATOM 803 N N . ASN A 1 108 ? 31.986 -8.597 82.180 1.00 54.88 107 ASN A N 1
ATOM 804 C CA . ASN A 1 108 ? 32.614 -7.924 81.050 1.00 56.63 107 ASN A CA 1
ATOM 805 C C . ASN A 1 108 ? 33.140 -6.529 81.372 1.00 57.59 107 ASN A C 1
ATOM 806 O O . ASN A 1 108 ? 32.988 -5.613 80.567 1.00 58.75 107 ASN A O 1
ATOM 811 N N . ARG A 1 109 ? 33.774 -6.353 82.526 1.00 58.49 108 ARG A N 1
ATOM 812 C CA . ARG A 1 109 ? 34.263 -5.025 82.871 1.00 59.71 108 ARG A CA 1
ATOM 813 C C . ARG A 1 109 ? 35.762 -4.767 82.771 1.00 60.86 108 ARG A C 1
ATOM 814 O O . ARG A 1 109 ? 36.173 -3.671 82.381 1.00 61.24 108 ARG A O 1
ATOM 822 N N . LYS A 1 110 ? 36.581 -5.753 83.119 1.00 61.97 109 LYS A N 1
ATOM 823 C CA . LYS A 1 110 ? 38.031 -5.578 83.048 1.00 63.47 109 LYS A CA 1
ATOM 824 C C . LYS A 1 110 ? 38.513 -4.552 84.078 1.00 64.23 109 LYS A C 1
ATOM 825 O O . LYS A 1 110 ? 39.715 -4.379 84.284 1.00 64.63 109 LYS A O 1
ATOM 831 N N . ASP A 1 111 ? 37.566 -3.871 84.717 1.00 65.06 110 ASP A N 1
ATOM 832 C CA . ASP A 1 111 ? 37.880 -2.878 85.742 1.00 65.46 110 ASP A CA 1
ATOM 833 C C . ASP A 1 111 ? 38.742 -3.519 86.826 1.00 65.82 110 ASP A C 1
ATOM 834 O O . ASP A 1 111 ? 38.887 -4.741 86.884 1.00 66.69 110 ASP A O 1
ATOM 839 N N . LYS A 1 112 ? 39.322 -2.687 87.681 1.00 65.73 111 LYS A N 1
ATOM 840 C CA . LYS A 1 112 ? 40.132 -3.179 88.785 1.00 65.50 111 LYS A CA 1
ATOM 841 C C . LYS A 1 112 ? 39.614 -2.534 90.066 1.00 65.27 111 LYS A C 1
ATOM 842 O O . LYS A 1 112 ? 39.184 -3.226 90.993 1.00 65.21 111 LYS A O 1
ATOM 848 N N . GLU A 1 113 ? 39.632 -1.205 90.098 1.00 64.60 112 GLU A N 1
ATOM 849 C CA . GLU A 1 113 ? 39.145 -0.461 91.254 1.00 64.75 112 GLU A CA 1
ATOM 850 C C . GLU A 1 113 ? 37.628 -0.300 91.181 1.00 63.88 112 GLU A C 1
ATOM 851 O O . GLU A 1 113 ? 36.923 -0.524 92.168 1.00 63.44 112 GLU A O 1
ATOM 857 N N . GLY A 1 114 ? 37.136 0.088 90.006 1.00 62.91 113 GLY A N 1
ATOM 858 C CA . GLY A 1 114 ? 35.707 0.266 89.818 1.00 61.88 113 GLY A CA 1
ATOM 859 C C . GLY A 1 114 ? 34.912 -0.894 90.387 1.00 61.11 113 GLY A C 1
ATOM 860 O O . GLY A 1 114 ? 34.076 -0.713 91.273 1.00 61.63 113 GLY A O 1
ATOM 861 N N . ILE A 1 115 ? 35.179 -2.092 89.883 1.00 60.11 114 ILE A N 1
ATOM 862 C CA . ILE A 1 115 ? 34.489 -3.284 90.348 1.00 59.05 114 ILE A CA 1
ATOM 863 C C . ILE A 1 115 ? 34.575 -3.379 91.864 1.00 58.20 114 ILE A C 1
ATOM 864 O O . ILE A 1 115 ? 33.644 -3.848 92.517 1.00 57.84 114 ILE A O 1
ATOM 869 N N . LYS A 1 116 ? 35.694 -2.925 92.418 1.00 58.29 115 LYS A N 1
ATOM 870 C CA . LYS A 1 116 ? 35.893 -2.958 93.862 1.00 59.02 115 LYS A CA 1
ATOM 871 C C . LYS A 1 116 ? 34.944 -1.988 94.552 1.00 58.89 115 LYS A C 1
ATOM 872 O O . LYS A 1 116 ? 34.195 -2.361 95.462 1.00 58.74 115 LYS A O 1
ATOM 878 N N . ARG A 1 117 ? 34.991 -0.737 94.111 1.00 58.48 116 ARG A N 1
ATOM 879 C CA . ARG A 1 117 ? 34.152 0.314 94.668 1.00 58.14 116 ARG A CA 1
ATOM 880 C C . ARG A 1 117 ? 32.669 -0.003 94.499 1.00 57.14 116 ARG A C 1
ATOM 881 O O . ARG A 1 117 ? 31.877 0.212 95.419 1.00 56.90 116 ARG A O 1
ATOM 889 N N . ASP A 1 118 ? 32.296 -0.530 93.334 1.00 55.92 117 ASP A N 1
ATOM 890 C CA . ASP A 1 118 ? 30.903 -0.875 93.070 1.00 54.27 117 ASP A CA 1
ATOM 891 C C . ASP A 1 118 ? 30.409 -1.987 93.984 1.00 53.54 117 ASP A C 1
ATOM 892 O O . ASP A 1 118 ? 29.276 -1.947 94.463 1.00 53.34 117 ASP A O 1
ATOM 897 N N . LEU A 1 119 ? 31.254 -2.983 94.227 1.00 52.76 118 LEU A N 1
ATOM 898 C CA . LEU A 1 119 ? 30.858 -4.084 95.092 1.00 52.73 118 LEU A CA 1
ATOM 899 C C . LEU A 1 119 ? 30.601 -3.578 96.509 1.00 52.55 118 LEU A C 1
ATOM 900 O O . LEU A 1 119 ? 29.649 -4.004 97.165 1.00 51.58 118 LEU A O 1
ATOM 905 N N . GLU A 1 120 ? 31.445 -2.665 96.979 1.00 53.06 119 GLU A N 1
ATOM 906 C CA . GLU A 1 120 ? 31.268 -2.120 98.318 1.00 54.50 119 GLU A CA 1
ATOM 907 C C . GLU A 1 120 ? 30.071 -1.175 98.350 1.00 53.67 119 GLU A C 1
ATOM 908 O O . GLU A 1 120 ? 29.360 -1.103 99.352 1.00 52.98 119 GLU A O 1
ATOM 914 N N . TRP A 1 121 ? 29.842 -0.462 97.250 1.00 53.04 120 TRP A N 1
ATOM 915 C CA . TRP A 1 121 ? 28.708 0.452 97.182 1.00 51.78 120 TRP A CA 1
ATOM 916 C C . TRP A 1 121 ? 27.410 -0.333 97.303 1.00 50.59 120 TRP A C 1
ATOM 917 O O . TRP A 1 121 ? 26.469 0.112 97.952 1.00 50.60 120 TRP A O 1
ATOM 928 N N . ILE A 1 122 ? 27.368 -1.507 96.678 1.00 50.05 121 ILE A N 1
ATOM 929 C CA . ILE A 1 122 ? 26.185 -2.359 96.724 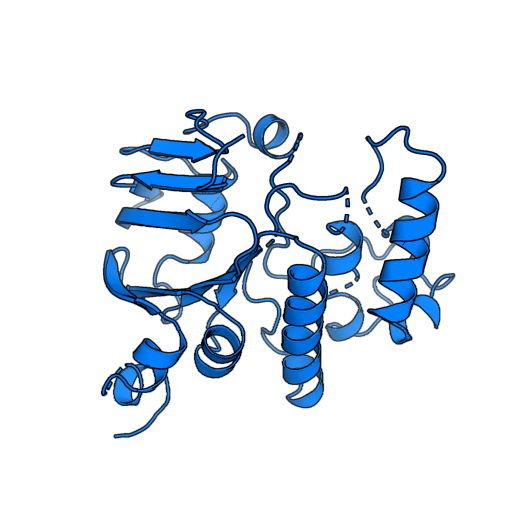1.00 48.75 121 ILE A CA 1
ATOM 930 C C . ILE A 1 122 ? 25.980 -2.912 98.126 1.00 48.46 121 ILE A C 1
ATOM 931 O O . ILE A 1 122 ? 24.864 -3.259 98.517 1.00 46.88 121 ILE A O 1
ATOM 936 N N . PHE A 1 123 ? 27.072 -2.992 98.877 1.00 49.64 122 PHE A N 1
ATOM 937 C CA . PHE A 1 123 ? 27.029 -3.487 100.245 1.00 50.67 122 PHE A CA 1
ATOM 938 C C . PHE A 1 123 ? 26.276 -2.506 101.136 1.00 50.18 122 PHE A C 1
ATOM 939 O O . PHE A 1 123 ? 25.462 -2.909 101.973 1.00 49.64 122 PHE A O 1
ATOM 947 N N . SER A 1 124 ? 26.543 -1.217 100.944 1.00 50.21 123 SER A N 1
ATOM 948 C CA . SER A 1 124 ? 25.873 -0.186 101.722 1.00 50.50 123 SER A CA 1
ATOM 949 C C . SER A 1 124 ? 24.413 -0.070 101.289 1.00 49.96 123 SER A C 1
ATOM 950 O O . SER A 1 124 ? 23.553 0.308 102.080 1.00 49.97 123 SER A O 1
ATOM 953 N N . LEU A 1 125 ? 24.133 -0.404 100.033 1.00 49.51 124 LEU A N 1
ATOM 954 C CA . LEU A 1 125 ? 22.766 -0.348 99.526 1.00 49.29 124 LEU A CA 1
ATOM 955 C C . LEU A 1 125 ? 21.956 -1.543 100.016 1.00 49.74 124 LEU A C 1
ATOM 956 O O . LEU A 1 125 ? 20.755 -1.429 100.271 1.00 49.80 124 LEU A O 1
ATOM 961 N N . PHE A 1 126 ? 22.614 -2.692 100.148 1.00 49.97 125 PHE A N 1
ATOM 962 C CA . PHE A 1 126 ? 21.938 -3.910 100.580 1.00 50.34 125 PHE A CA 1
ATOM 963 C C . PHE A 1 126 ? 22.646 -4.597 101.741 1.00 51.22 125 PHE A C 1
ATOM 964 O O . PHE A 1 126 ? 23.237 -5.663 101.573 1.00 50.84 125 PHE A O 1
ATOM 972 N N . PRO A 1 127 ? 22.590 -3.997 102.938 1.00 51.57 126 PRO A N 1
ATOM 973 C CA . PRO A 1 127 ? 23.240 -4.585 104.113 1.00 51.85 126 PRO A CA 1
ATOM 974 C C . PRO A 1 127 ? 22.877 -6.060 104.301 1.00 52.49 126 PRO A C 1
ATOM 975 O O . PRO A 1 127 ? 23.747 -6.897 104.554 1.00 52.59 126 PRO A O 1
ATOM 979 N N . ARG A 1 128 ? 21.589 -6.366 104.173 1.00 52.89 127 ARG A N 1
ATOM 980 C CA . ARG A 1 128 ? 21.092 -7.728 104.328 1.00 53.90 127 ARG A CA 1
ATOM 981 C C . ARG A 1 128 ? 21.765 -8.722 103.385 1.00 54.13 127 ARG A C 1
ATOM 982 O O . ARG A 1 128 ? 21.905 -9.902 103.707 1.00 54.78 127 ARG A O 1
ATOM 990 N N . LEU A 1 129 ? 22.169 -8.248 102.213 1.00 53.63 128 LEU A N 1
ATOM 991 C CA . LEU A 1 129 ? 22.822 -9.115 101.243 1.00 53.15 128 LEU A CA 1
ATOM 992 C C . LEU A 1 129 ? 24.245 -9.428 101.694 1.00 53.84 128 LEU A C 1
ATOM 993 O O . LEU A 1 129 ? 24.685 -10.571 101.611 1.00 53.87 128 LEU A O 1
ATOM 998 N N . L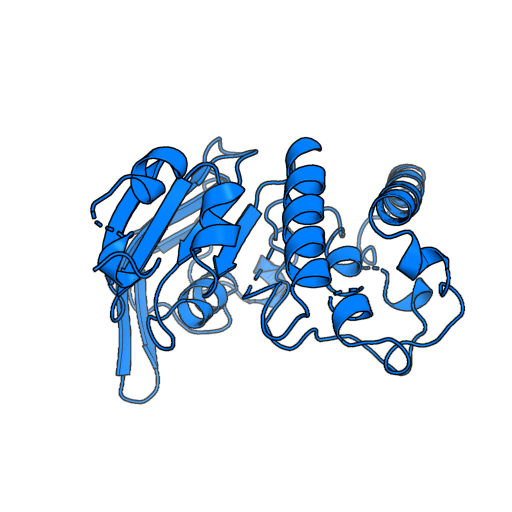YS A 1 130 ? 24.961 -8.415 102.175 1.00 54.90 129 LYS A N 1
ATOM 999 C CA . LYS A 1 130 ? 26.327 -8.616 102.648 1.00 56.46 129 LYS A CA 1
ATOM 1000 C C . LYS A 1 130 ? 26.280 -9.478 103.904 1.00 57.09 129 LYS A C 1
ATOM 1001 O O . LYS A 1 130 ? 27.259 -10.124 104.273 1.00 57.55 129 LYS A O 1
ATOM 1007 N N . GLU A 1 131 ? 25.123 -9.478 104.554 1.00 57.86 130 GLU A N 1
ATOM 1008 C CA . GLU A 1 131 ? 24.917 -10.266 105.759 1.00 58.38 130 GLU A CA 1
ATOM 1009 C C . GLU A 1 131 ? 24.858 -11.743 105.384 1.00 57.60 130 GLU A C 1
ATOM 1010 O O . GLU A 1 131 ? 25.015 -12.614 106.236 1.00 57.99 130 GLU A O 1
ATOM 1016 N N . ARG A 1 132 ? 24.639 -12.019 104.102 1.00 56.11 131 ARG A N 1
ATOM 1017 C CA . ARG A 1 132 ? 24.541 -13.394 103.627 1.00 54.36 131 ARG A CA 1
ATOM 1018 C C . ARG A 1 132 ? 25.350 -13.592 102.349 1.00 52.78 131 ARG A C 1
ATOM 1019 O O . ARG A 1 132 ? 24.933 -14.306 101.441 1.00 52.28 131 ARG A O 1
ATOM 1027 N N . LEU A 1 133 ? 26.519 -12.964 102.302 1.00 52.09 132 LEU A N 1
ATOM 1028 C CA . LEU A 1 133 ? 27.404 -13.029 101.144 1.00 51.68 132 LEU A CA 1
ATOM 1029 C C . LEU A 1 133 ? 27.836 -14.443 100.748 1.00 51.67 132 LEU A C 1
ATOM 1030 O O . LEU A 1 133 ? 27.793 -14.803 99.574 1.00 50.78 132 LEU A O 1
ATOM 1035 N N . LYS A 1 134 ? 28.251 -15.242 101.725 1.00 52.01 133 LYS A N 1
ATOM 1036 C CA . LYS A 1 134 ? 28.702 -16.609 101.461 1.00 52.35 133 LYS A CA 1
ATOM 1037 C C . LYS A 1 134 ? 27.540 -17.587 101.341 1.00 51.87 133 LYS A C 1
ATOM 1038 O O . LYS A 1 134 ? 27.731 -18.748 100.983 1.00 51.91 133 LYS A O 1
ATOM 1044 N N . GLN A 1 135 ? 26.335 -17.117 101.641 1.00 51.36 134 GLN A N 1
ATOM 1045 C CA . GLN A 1 135 ? 25.146 -17.956 101.561 1.00 51.71 134 GLN A CA 1
ATOM 1046 C C . GLN A 1 135 ? 24.707 -18.103 100.102 1.00 51.77 134 GLN A C 1
ATOM 1047 O O . GLN A 1 135 ? 24.909 -17.197 99.294 1.00 51.15 134 GLN A O 1
ATOM 1053 N N . LEU A 1 136 ? 24.121 -19.251 99.770 1.00 51.49 135 LEU A N 1
ATOM 1054 C CA . LEU A 1 136 ? 23.654 -19.519 98.411 1.00 51.65 135 LEU A CA 1
ATOM 1055 C C . LEU A 1 136 ? 22.399 -18.713 98.137 1.00 52.51 135 LEU A C 1
ATOM 1056 O O . LEU A 1 136 ? 21.830 -18.125 99.048 1.00 53.07 135 LEU A O 1
ATOM 1061 N N . GLY A 1 137 ? 21.977 -18.675 96.879 1.00 52.82 136 GLY A N 1
ATOM 1062 C CA . GLY A 1 137 ? 20.754 -17.972 96.542 1.00 53.40 136 GLY A 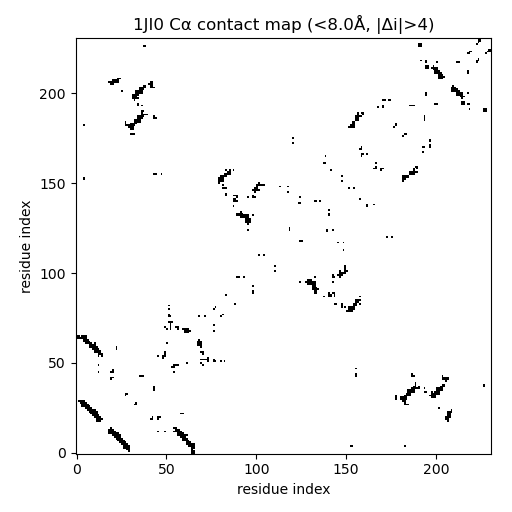CA 1
ATOM 1063 C C . GLY A 1 137 ? 19.682 -18.988 96.864 1.00 54.41 136 GLY A C 1
ATOM 1064 O O . GLY A 1 137 ? 19.960 -19.949 97.578 1.00 55.04 136 GLY A O 1
ATOM 1065 N N . GLY A 1 138 ? 18.469 -18.802 96.358 1.00 55.23 137 GLY A N 1
ATOM 1066 C CA . GLY A 1 138 ? 17.411 -19.766 96.627 1.00 55.39 137 GLY A CA 1
ATOM 1067 C C . GLY A 1 138 ? 17.201 -20.099 98.096 1.00 55.25 137 GLY A C 1
ATOM 1068 O O . GLY A 1 138 ? 16.330 -20.897 98.444 1.00 54.74 137 GLY A O 1
ATOM 1069 N N . THR A 1 139 ? 18.007 -19.489 98.958 1.00 55.06 138 THR A N 1
ATOM 1070 C CA . THR A 1 139 ? 17.911 -19.700 100.394 1.00 54.66 138 THR A CA 1
ATOM 1071 C C . THR A 1 139 ? 17.670 -18.341 101.055 1.00 54.18 138 THR A C 1
ATOM 1072 O O . THR A 1 139 ? 17.745 -18.197 102.278 1.00 54.03 138 THR A O 1
ATOM 1076 N N . LEU A 1 140 ? 17.393 -17.342 100.221 1.00 52.57 139 LEU A N 1
ATOM 1077 C CA . LEU A 1 140 ? 17.108 -15.993 100.691 1.00 51.35 139 LEU A CA 1
ATOM 1078 C C . LEU A 1 140 ? 15.614 -15.786 100.504 1.00 50.31 139 LEU A C 1
ATOM 1079 O O . LEU A 1 140 ? 14.960 -16.559 99.801 1.00 49.90 139 LEU A O 1
ATOM 1084 N N . SER A 1 141 ? 15.069 -14.754 101.136 1.00 50.17 140 SER A N 1
ATOM 1085 C CA . SER A 1 141 ? 13.647 -14.462 100.992 1.00 49.64 140 SER A CA 1
ATOM 1086 C C . SER A 1 141 ? 13.451 -13.789 99.636 1.00 49.09 140 SER A C 1
ATOM 1087 O O . SER A 1 141 ? 14.398 -13.232 99.078 1.00 49.18 140 SER A O 1
ATOM 1090 N N . GLY A 1 142 ? 12.232 -13.851 99.105 1.00 48.51 141 GLY A N 1
ATOM 1091 C CA . GLY A 1 142 ? 11.957 -13.225 97.824 1.00 46.68 141 GLY A CA 1
ATOM 1092 C C . GLY A 1 142 ? 12.439 -11.785 97.836 1.00 45.74 141 GLY A C 1
ATOM 1093 O O . GLY A 1 142 ? 12.924 -11.266 96.829 1.00 45.15 141 GLY A O 1
ATOM 1094 N N . GLY A 1 143 ? 12.311 -11.139 98.989 1.00 44.25 142 GLY A N 1
ATOM 1095 C CA . GLY A 1 143 ? 12.748 -9.763 99.110 1.00 43.10 142 GLY A CA 1
ATOM 1096 C C . GLY A 1 143 ? 14.238 -9.646 98.863 1.00 42.08 142 GLY A C 1
ATOM 1097 O O . GLY A 1 143 ? 14.697 -8.781 98.118 1.00 41.09 142 GLY A O 1
ATOM 1098 N N . GLU A 1 144 ? 14.999 -10.533 99.493 1.00 41.48 143 GLU A N 1
ATOM 1099 C CA . GLU A 1 144 ? 16.449 -10.536 99.354 1.00 41.14 143 GLU A CA 1
ATOM 1100 C C . GLU A 1 144 ? 16.872 -10.916 97.939 1.00 38.83 143 GLU A C 1
ATOM 1101 O O . GLU A 1 144 ? 17.814 -10.345 97.393 1.00 37.92 143 GLU A O 1
ATOM 1107 N N . GLN A 1 145 ? 16.175 -11.880 97.353 1.00 37.62 144 GLN A N 1
ATOM 1108 C CA . GLN A 1 145 ? 16.487 -12.312 95.997 1.00 39.60 144 GLN A CA 1
ATOM 1109 C C . GLN A 1 145 ? 16.257 -11.165 95.018 1.00 38.77 144 GLN A C 1
ATOM 1110 O O . GLN A 1 145 ? 17.033 -10.972 94.078 1.00 37.27 144 GLN A O 1
ATOM 1116 N N . GLN A 1 146 ? 15.184 -10.409 95.250 1.00 38.69 145 GLN A N 1
ATOM 1117 C CA . GLN A 1 146 ? 14.851 -9.269 94.405 1.00 39.24 145 GLN A CA 1
ATOM 1118 C C . GLN A 1 146 ? 15.996 -8.274 94.504 1.00 39.42 145 GLN A C 1
ATOM 1119 O O . GLN A 1 146 ? 16.439 -7.718 93.499 1.00 38.83 145 GLN A O 1
ATOM 1133 N N . LEU A 1 148 ? 18.980 -9.007 95.275 1.00 36.34 147 LEU A N 1
ATOM 1134 C CA . LEU A 1 148 ? 20.151 -9.640 94.670 1.00 34.25 147 LEU A CA 1
ATOM 1135 C C . LEU A 1 148 ? 20.121 -9.426 93.155 1.00 32.35 147 LEU A C 1
ATOM 1136 O O . LEU A 1 148 ? 21.137 -9.088 92.549 1.00 32.77 147 LEU A O 1
ATOM 1141 N N . ALA A 1 149 ? 18.948 -9.613 92.555 1.00 31.02 148 ALA A N 1
ATOM 1142 C CA . ALA A 1 149 ? 18.781 -9.423 91.113 1.00 29.98 148 ALA A CA 1
ATOM 1143 C C . ALA A 1 149 ? 19.175 -7.998 90.732 1.00 28.85 148 ALA A C 1
ATOM 1144 O O . ALA A 1 149 ? 19.858 -7.770 89.728 1.00 27.97 148 ALA A O 1
ATOM 1146 N N . ILE A 1 150 ? 18.741 -7.037 91.540 1.00 27.61 149 ILE A N 1
ATOM 1147 C CA . ILE A 1 150 ? 19.069 -5.638 91.293 1.00 26.74 149 ILE A CA 1
ATOM 1148 C C . ILE A 1 150 ? 20.573 -5.408 91.464 1.00 25.63 149 ILE A C 1
ATOM 1149 O O . ILE A 1 150 ? 21.182 -4.661 90.704 1.00 25.01 149 ILE A O 1
ATOM 1154 N N . GLY A 1 151 ? 21.168 -6.045 92.468 1.00 25.27 150 GLY A N 1
ATOM 1155 C CA . GLY A 1 151 ? 22.597 -5.876 92.691 1.00 26.27 150 GLY A CA 1
ATOM 1156 C C . GLY A 1 151 ? 23.415 -6.391 91.518 1.00 26.40 150 GLY A C 1
ATOM 1157 O O . GLY A 1 151 ? 24.390 -5.767 91.090 1.00 26.25 150 GLY A O 1
ATOM 1158 N N . ARG A 1 152 ? 23.016 -7.544 90.995 1.00 27.63 151 ARG A N 1
ATOM 1159 C CA . ARG A 1 152 ? 23.711 -8.147 89.860 1.00 27.77 151 ARG A CA 1
ATOM 1160 C C . ARG A 1 152 ? 23.731 -7.194 88.671 1.00 27.93 151 ARG A C 1
ATOM 1161 O O . ARG A 1 152 ? 24.766 -7.007 88.026 1.00 27.88 151 ARG A O 1
ATOM 1169 N N . ALA A 1 153 ? 22.584 -6.584 88.388 1.00 27.29 152 ALA A N 1
ATOM 1170 C CA . ALA A 1 153 ? 22.481 -5.649 87.281 1.00 27.09 152 ALA A CA 1
ATOM 1171 C C . ALA A 1 153 ? 23.418 -4.463 87.503 1.00 27.20 152 ALA A C 1
ATOM 1172 O O . ALA A 1 153 ? 24.066 -3.983 86.571 1.00 27.18 152 ALA A O 1
ATOM 1174 N N . LEU A 1 154 ? 23.502 -3.998 88.743 1.00 27.58 153 LEU A N 1
ATOM 1175 C CA . LEU A 1 154 ? 24.361 -2.860 89.053 1.00 27.74 153 LEU A CA 1
ATOM 1176 C C . LEU A 1 154 ? 25.834 -3.147 88.788 1.00 28.52 153 LEU A C 1
ATOM 1177 O O . LEU A 1 154 ? 26.556 -2.284 88.297 1.00 28.45 153 LEU A O 1
ATOM 1190 N N . SER A 1 156 ? 27.174 -4.488 86.516 1.00 31.05 155 SER A N 1
ATOM 1191 C CA . SER A 1 156 ? 27.519 -4.371 85.106 1.00 31.66 155 SER A CA 1
ATOM 1192 C C . SER A 1 156 ? 27.609 -2.899 84.724 1.00 32.33 155 SER A C 1
ATOM 1193 O O . SER A 1 156 ? 27.893 -2.569 83.578 1.00 32.32 155 SER A O 1
ATOM 1196 N N . ARG A 1 157 ? 27.360 -2.022 85.693 1.00 33.33 156 ARG A N 1
ATOM 1197 C CA . ARG A 1 157 ? 27.411 -0.578 85.463 1.00 34.79 156 ARG A CA 1
ATOM 1198 C C . ARG A 1 157 ? 26.575 -0.211 84.227 1.00 33.56 156 ARG A C 1
ATOM 1199 O O . ARG A 1 157 ? 27.084 0.327 83.233 1.00 31.89 156 ARG A O 1
ATOM 1207 N N . PRO A 1 158 ? 25.261 -0.469 84.297 1.00 32.16 157 PRO A N 1
ATOM 1208 C CA . PRO A 1 158 ? 24.282 -0.213 83.232 1.00 31.86 157 PRO A CA 1
ATOM 1209 C C . PRO A 1 158 ? 24.232 1.229 82.747 1.00 30.80 157 PRO A C 1
ATOM 1210 O O . PRO A 1 158 ? 24.392 2.162 83.531 1.00 30.92 157 PRO A O 1
ATOM 1214 N N . LYS A 1 159 ? 24.016 1.409 81.449 1.00 30.62 158 LYS A N 1
ATOM 1215 C CA . LYS A 1 159 ? 23.890 2.749 80.897 1.00 29.18 158 LYS A CA 1
ATOM 1216 C C . LYS A 1 159 ? 22.410 3.091 81.029 1.00 28.28 158 LYS A C 1
ATOM 1217 O O . LYS A 1 159 ? 22.014 4.258 81.013 1.00 27.78 158 LYS A O 1
ATOM 1223 N N . LEU A 1 160 ? 21.600 2.046 81.164 1.00 27.13 159 LEU A N 1
ATOM 1224 C CA . LEU A 1 160 ? 20.159 2.178 81.333 1.00 26.14 159 LEU A CA 1
ATOM 1225 C C . LEU A 1 160 ? 19.693 0.987 82.162 1.00 24.64 159 LEU A C 1
ATOM 1226 O O . LEU A 1 160 ? 19.841 -0.167 81.742 1.00 22.79 159 LEU A O 1
ATOM 1231 N N . LEU A 1 161 ? 19.147 1.256 83.343 1.00 21.89 160 LEU A N 1
ATOM 1232 C CA . LEU A 1 161 ? 18.659 0.174 84.200 1.00 20.94 160 LEU A CA 1
ATOM 1233 C C . LEU A 1 161 ? 17.140 0.093 84.089 1.00 21.34 160 LEU A C 1
ATOM 1234 O O . LEU A 1 161 ? 16.432 1.045 84.445 1.00 22.74 160 LEU A O 1
ATOM 1255 N N . ASP A 1 164 ? 11.225 -4.387 85.967 1.00 22.87 163 ASP A N 1
ATOM 1256 C CA . ASP A 1 164 ? 9.825 -4.744 85.782 1.00 24.27 163 ASP A CA 1
ATOM 1257 C C . ASP A 1 164 ? 9.226 -5.163 87.116 1.00 24.92 163 ASP A C 1
ATOM 1258 O O . ASP A 1 164 ? 9.560 -6.222 87.660 1.00 24.25 163 ASP A O 1
ATOM 1263 N N . GLU A 1 165 ? 8.347 -4.307 87.634 1.00 24.23 164 GLU A N 1
ATOM 1264 C CA . GLU A 1 165 ? 7.659 -4.515 88.901 1.00 25.53 164 GLU A CA 1
ATOM 1265 C C . GLU A 1 165 ? 8.573 -5.004 90.012 1.00 25.22 164 GLU A C 1
ATOM 1266 O O . GLU A 1 165 ? 8.376 -6.084 90.557 1.00 24.88 164 GLU A O 1
ATOM 1272 N N . PRO A 1 166 ? 9.574 -4.193 90.377 1.00 25.82 165 PRO A N 1
ATOM 1273 C CA . PRO A 1 166 ? 10.555 -4.491 91.427 1.00 26.34 165 PRO A CA 1
ATOM 1274 C C . PRO A 1 166 ? 9.929 -4.745 92.804 1.00 27.37 165 PRO A C 1
ATOM 1275 O O . PRO A 1 166 ? 10.521 -5.431 93.640 1.00 27.98 165 PRO A O 1
ATOM 1279 N N . SER A 1 167 ? 8.739 -4.196 93.042 1.00 25.75 166 SER A N 1
ATOM 1280 C CA . SER A 1 167 ? 8.095 -4.359 94.343 1.00 25.94 166 SER A CA 1
ATOM 1281 C C . SER A 1 167 ? 6.942 -5.349 94.376 1.00 26.62 166 SER A C 1
ATOM 1282 O O . SER A 1 167 ? 6.288 -5.501 95.412 1.00 28.63 166 SER A O 1
ATOM 1285 N N . LEU A 1 168 ? 6.691 -6.025 93.263 1.00 26.39 167 LEU A N 1
ATOM 1286 C CA . LEU A 1 168 ? 5.591 -6.985 93.187 1.00 29.26 167 LEU A CA 1
ATOM 1287 C C . LEU A 1 168 ? 5.628 -8.037 94.288 1.00 29.84 167 LEU A C 1
ATOM 1288 O O . LEU A 1 168 ? 6.652 -8.685 94.495 1.00 29.27 167 LEU A O 1
ATOM 1293 N N . GLY A 1 169 ? 4.502 -8.189 94.983 1.00 30.67 168 GLY A N 1
ATOM 1294 C CA . GLY A 1 169 ? 4.375 -9.176 96.044 1.00 31.79 168 GLY A CA 1
ATOM 1295 C C . GLY A 1 169 ? 5.201 -9.010 97.306 1.00 32.33 168 GLY A C 1
ATOM 1296 O O . GLY A 1 169 ? 5.227 -9.911 98.148 1.00 33.29 168 GLY A O 1
ATOM 1297 N N . LEU A 1 170 ? 5.875 -7.880 97.466 1.00 32.05 169 LEU A N 1
ATOM 1298 C CA . LEU A 1 170 ? 6.685 -7.690 98.656 1.00 31.52 169 LEU A CA 1
ATOM 1299 C C . LEU A 1 170 ? 5.912 -7.066 99.814 1.00 33.14 169 LEU A C 1
ATOM 1300 O O . LEU A 1 170 ? 4.866 -6.439 99.619 1.00 32.35 169 LEU A O 1
ATOM 1305 N N . ALA A 1 171 ? 6.435 -7.253 101.024 1.00 33.32 170 ALA A N 1
ATOM 1306 C CA . ALA A 1 171 ? 5.816 -6.704 102.220 1.00 33.54 170 ALA A CA 1
ATOM 1307 C C . ALA A 1 171 ? 5.984 -5.198 102.161 1.00 33.28 170 ALA A C 1
ATOM 1308 O O . ALA A 1 171 ? 6.988 -4.703 101.645 1.00 33.23 170 ALA A O 1
ATOM 1310 N N . PRO A 1 172 ? 5.010 -4.446 102.700 1.00 32.89 171 PRO A N 1
ATOM 1311 C CA . PRO A 1 172 ? 5.047 -2.978 102.708 1.00 31.36 171 PRO A CA 1
ATOM 1312 C C . PRO A 1 172 ? 6.426 -2.414 103.006 1.00 28.89 171 PRO A C 1
ATOM 1313 O O . PRO A 1 172 ? 6.917 -1.535 102.301 1.00 28.12 171 PRO A O 1
ATOM 1317 N N . ILE A 1 173 ? 7.056 -2.934 104.050 1.00 27.92 172 ILE A N 1
ATOM 1318 C CA . ILE A 1 173 ? 8.376 -2.471 104.437 1.00 25.57 172 ILE A CA 1
ATOM 1319 C C . ILE A 1 173 ? 9.416 -2.734 103.336 1.00 25.43 172 ILE A C 1
ATOM 1320 O O . ILE A 1 173 ? 10.316 -1.923 103.119 1.00 24.22 172 ILE A O 1
ATOM 1325 N N . LEU A 1 174 ? 9.297 -3.863 102.643 1.00 26.16 173 LEU A N 1
ATOM 1326 C CA . LEU A 1 174 ? 10.232 -4.177 101.564 1.00 27.14 173 LEU A CA 1
ATOM 1327 C C . LEU A 1 174 ? 9.914 -3.292 100.359 1.00 26.08 173 LEU A C 1
ATOM 1328 O O . LEU A 1 174 ? 10.818 -2.804 99.682 1.00 26.07 173 LEU A O 1
ATOM 1333 N N . VAL A 1 175 ? 8.624 -3.087 100.100 1.00 25.43 174 VAL A N 1
ATOM 1334 C CA . VAL A 1 175 ? 8.200 -2.233 98.998 1.00 24.51 174 VAL A CA 1
ATOM 1335 C C . VAL A 1 175 ? 8.843 -0.868 99.207 1.00 24.65 174 VAL A C 1
ATOM 1336 O O . VAL A 1 175 ? 9.429 -0.294 98.289 1.00 23.86 174 VAL A O 1
ATOM 1340 N N . SER A 1 176 ? 8.754 -0.365 100.432 1.00 24.84 175 SER A N 1
ATOM 1341 C CA . SER A 1 176 ? 9.336 0.926 100.767 1.00 24.80 175 SER A CA 1
ATOM 1342 C C . SER A 1 176 ? 10.849 0.930 100.579 1.00 24.75 175 SER A C 1
ATOM 1343 O O . SER A 1 176 ? 11.414 1.901 100.082 1.00 23.67 175 SER A O 1
ATOM 1346 N N . GLU A 1 177 ? 11.516 -0.150 100.980 1.00 24.50 176 GLU A N 1
ATOM 1347 C CA . GLU A 1 177 ? 12.964 -0.211 100.842 1.00 24.76 176 GLU A CA 1
ATOM 1348 C C . GLU A 1 177 ? 13.386 -0.339 99.372 1.00 22.57 176 GLU A C 1
ATOM 1349 O O . GLU A 1 177 ? 14.400 0.213 98.960 1.00 22.32 176 GLU A O 1
ATOM 1355 N N . VAL A 1 178 ? 12.593 -1.051 98.585 1.00 22.68 177 VAL A N 1
ATOM 1356 C CA . VAL A 1 178 ? 12.865 -1.196 97.158 1.00 24.22 177 VAL A CA 1
ATOM 1357 C C . VAL A 1 178 ? 12.919 0.187 96.506 1.00 23.95 177 VAL A C 1
ATOM 1358 O O . VAL A 1 178 ? 13.883 0.526 95.810 1.00 25.30 177 VAL A O 1
ATOM 1362 N N . PHE A 1 179 ? 11.883 0.992 96.743 1.00 23.35 178 PHE A N 1
ATOM 1363 C CA . PHE A 1 179 ? 11.818 2.325 96.154 1.00 22.62 178 PHE A CA 1
ATOM 1364 C C . PHE A 1 179 ? 12.881 3.274 96.662 1.00 22.08 178 PHE A C 1
ATOM 1365 O O . PHE A 1 179 ? 13.340 4.147 95.933 1.00 21.91 178 PHE A O 1
ATOM 1373 N N . GLU A 1 180 ? 13.281 3.109 97.915 1.00 22.95 179 GLU A N 1
ATOM 1374 C CA . GLU A 1 180 ? 14.322 3.959 98.473 1.00 23.35 179 GLU A CA 1
ATOM 1375 C C . GLU A 1 180 ? 15.662 3.614 97.815 1.00 22.64 179 GLU A C 1
ATOM 1376 O O . GLU A 1 180 ? 16.457 4.495 97.508 1.00 23.02 179 GLU A O 1
ATOM 1382 N N . VAL A 1 181 ? 15.905 2.330 97.578 1.00 22.91 180 VAL A N 1
ATOM 1383 C CA . VAL A 1 181 ? 17.153 1.909 96.941 1.00 23.58 180 VAL A CA 1
ATOM 1384 C C . VAL A 1 181 ? 17.190 2.400 95.487 1.00 22.32 180 VAL A C 1
ATOM 1385 O O . VAL A 1 181 ? 18.234 2.811 94.977 1.00 22.67 180 VAL A O 1
ATOM 1389 N N . ILE A 1 182 ? 16.040 2.373 94.828 1.00 22.72 181 ILE A N 1
ATOM 1390 C CA . ILE A 1 182 ? 15.946 2.848 93.451 1.00 22.76 181 ILE A CA 1
ATOM 1391 C C . ILE A 1 182 ? 16.366 4.323 93.420 1.00 23.73 181 ILE A C 1
ATOM 1392 O O . ILE A 1 182 ? 17.049 4.777 92.499 1.00 22.37 181 ILE A O 1
ATOM 1397 N N . GLN A 1 183 ? 15.983 5.064 94.454 1.00 23.87 182 GLN A N 1
ATOM 1398 C CA . GLN A 1 183 ? 16.321 6.484 94.549 1.00 25.77 182 GLN A CA 1
ATOM 1399 C C . GLN A 1 183 ? 17.826 6.677 94.774 1.00 24.97 182 GLN A C 1
ATOM 1400 O O . GLN A 1 183 ? 18.458 7.540 94.158 1.00 24.51 182 GLN A O 1
ATOM 1406 N N . LYS A 1 184 ? 18.396 5.862 95.655 1.00 25.05 183 LYS A N 1
ATOM 1407 C CA . LYS A 1 184 ? 19.822 5.917 95.946 1.00 26.50 183 LYS A CA 1
ATOM 1408 C C . LYS A 1 184 ? 20.644 5.586 94.700 1.00 26.39 183 LYS A C 1
ATOM 1409 O O . LYS A 1 184 ? 21.696 6.177 94.467 1.00 27.82 183 LYS A O 1
ATOM 1415 N N . ILE A 1 185 ? 20.166 4.629 93.912 1.00 25.86 184 ILE A N 1
ATOM 1416 C CA . ILE A 1 185 ? 20.859 4.235 92.689 1.00 25.30 184 ILE A CA 1
ATOM 1417 C C . ILE A 1 185 ? 20.862 5.412 91.723 1.00 25.30 184 ILE A C 1
ATOM 1418 O O . ILE A 1 185 ? 21.894 5.752 91.147 1.00 25.91 184 ILE A O 1
ATOM 1423 N N . ASN A 1 186 ? 19.702 6.042 91.557 1.00 25.22 185 ASN A N 1
ATOM 1424 C CA . ASN A 1 186 ? 19.579 7.182 90.659 1.00 23.97 185 ASN A CA 1
ATOM 1425 C C . ASN A 1 186 ? 20.404 8.373 91.119 1.00 24.78 185 ASN A C 1
ATOM 1426 O O . ASN A 1 186 ? 20.911 9.130 90.298 1.00 23.62 185 ASN A O 1
ATOM 1431 N N . GLN A 1 187 ? 20.516 8.553 92.430 1.00 27.23 186 GLN A N 1
ATOM 1432 C CA . GLN A 1 187 ? 21.295 9.664 92.976 1.00 30.42 186 GLN A CA 1
ATOM 1433 C C . GLN A 1 187 ? 22.774 9.532 92.621 1.00 31.69 186 GLN A C 1
ATOM 1434 O O . GLN A 1 187 ? 23.527 10.504 92.689 1.00 31.94 186 GLN A O 1
ATOM 1440 N N . GLU A 1 188 ? 23.189 8.330 92.234 1.00 32.94 187 GLU A N 1
ATOM 1441 C CA . GLU A 1 188 ? 24.571 8.109 91.832 1.00 33.95 187 GLU A CA 1
ATOM 1442 C C . GLU A 1 188 ? 24.735 8.377 90.340 1.00 33.10 187 GLU A C 1
ATOM 1443 O O . GLU A 1 188 ? 25.843 8.313 89.813 1.00 33.14 187 GLU A O 1
ATOM 1449 N N . GLY A 1 189 ? 23.626 8.676 89.665 1.00 31.59 188 GLY A N 1
ATOM 1450 C CA . GLY A 1 189 ? 23.685 8.996 88.248 1.00 29.24 188 GLY A CA 1
ATOM 1451 C C . GLY A 1 189 ? 23.032 8.029 87.276 1.00 28.04 188 GLY A C 1
ATOM 1452 O O . GLY A 1 189 ? 22.827 8.357 86.109 1.00 27.71 188 GLY A O 1
ATOM 1453 N N . THR A 1 190 ? 22.687 6.845 87.750 1.00 26.44 189 THR A N 1
ATOM 1454 C CA . THR A 1 190 ? 22.082 5.833 86.899 1.00 26.28 189 THR A CA 1
ATOM 1455 C C . THR A 1 190 ? 20.693 6.193 86.360 1.00 24.75 189 THR A C 1
ATOM 1456 O O . THR A 1 190 ? 19.799 6.567 87.112 1.00 26.42 189 THR A O 1
ATOM 1460 N N . THR A 1 191 ? 20.527 6.075 85.048 1.00 23.44 190 THR A N 1
ATOM 1461 C CA . THR A 1 191 ? 19.257 6.358 84.392 1.00 22.23 190 THR A CA 1
ATOM 1462 C C . THR A 1 191 ? 18.402 5.112 84.543 1.00 20.74 190 THR A C 1
ATOM 1463 O O . THR A 1 191 ? 18.866 4.001 84.278 1.00 20.93 190 THR A O 1
ATOM 1467 N N . ILE A 1 192 ? 17.159 5.295 84.969 1.00 18.95 191 ILE A N 1
ATOM 1468 C CA . ILE A 1 192 ? 16.253 4.177 85.203 1.00 18.31 191 ILE A CA 1
ATOM 1469 C C . ILE A 1 192 ? 14.902 4.262 84.504 1.00 18.72 191 ILE A C 1
ATOM 1470 O O . ILE A 1 192 ? 14.303 5.338 84.428 1.00 19.84 191 ILE A O 1
ATOM 1475 N N . LEU A 1 193 ? 14.434 3.122 83.992 1.00 18.66 192 LEU A N 1
ATOM 1476 C CA . LEU A 1 193 ? 13.110 3.017 83.379 1.00 19.71 192 LEU A CA 1
ATOM 1477 C C . LEU A 1 193 ? 12.421 1.985 84.268 1.00 21.06 192 LEU A C 1
ATOM 1478 O O . LEU A 1 193 ? 12.769 0.803 84.265 1.00 21.36 192 LEU A O 1
ATOM 1483 N N . LEU A 1 194 ? 11.456 2.458 85.048 1.00 20.95 193 LEU A N 1
ATOM 1484 C CA . LEU A 1 194 ? 10.740 1.638 86.006 1.00 21.31 193 LEU A CA 1
ATOM 1485 C C . LEU A 1 194 ? 9.298 1.354 85.611 1.00 23.20 193 LEU A C 1
ATOM 1486 O O . LEU A 1 194 ? 8.507 2.279 85.417 1.00 24.55 193 LEU A O 1
ATOM 1491 N N . VAL A 1 195 ? 8.965 0.072 85.480 1.00 22.11 194 VAL A N 1
ATOM 1492 C CA . VAL A 1 195 ? 7.610 -0.343 85.155 1.00 22.60 194 VAL A CA 1
ATOM 1493 C C . VAL A 1 195 ? 7.003 -0.847 86.467 1.00 23.09 194 VAL A C 1
ATOM 1494 O O . VAL A 1 195 ? 7.592 -1.686 87.145 1.00 22.32 194 VAL A O 1
ATOM 1498 N N . GLU A 1 196 ? 5.832 -0.334 86.828 1.00 23.97 195 GLU A N 1
ATOM 1499 C CA . GLU A 1 196 ? 5.204 -0.728 88.082 1.00 25.53 195 GLU A CA 1
ATOM 1500 C C . GLU A 1 196 ? 3.691 -0.748 88.062 1.00 26.56 195 GLU A C 1
ATOM 1501 O O . GLU A 1 196 ? 3.044 -0.041 87.293 1.00 27.12 195 GLU A O 1
ATOM 1507 N N . GLN A 1 197 ? 3.141 -1.588 88.921 1.00 28.78 196 GLN A N 1
ATOM 1508 C CA . GLN A 1 197 ? 1.705 -1.701 89.077 1.00 31.20 196 GLN A CA 1
ATOM 1509 C C . GLN A 1 197 ? 1.408 -0.814 90.285 1.00 29.49 196 GLN A C 1
ATOM 1510 O O . GLN A 1 197 ? 0.329 -0.235 90.398 1.00 30.80 196 GLN A O 1
ATOM 1516 N N . ASN A 1 198 ? 2.391 -0.709 91.179 1.00 27.91 197 ASN A N 1
ATOM 1517 C CA . ASN A 1 198 ? 2.275 0.123 92.371 1.00 26.71 197 ASN A CA 1
ATOM 1518 C C . ASN A 1 198 ? 2.572 1.545 91.910 1.00 25.73 197 ASN A C 1
ATOM 1519 O O . ASN A 1 198 ? 3.689 2.034 92.046 1.00 23.67 197 ASN A O 1
ATOM 1524 N N . ALA A 1 199 ? 1.555 2.192 91.349 1.00 24.83 198 ALA A N 1
ATOM 1525 C CA . ALA A 1 199 ? 1.684 3.543 90.820 1.00 23.64 198 ALA A CA 1
ATOM 1526 C C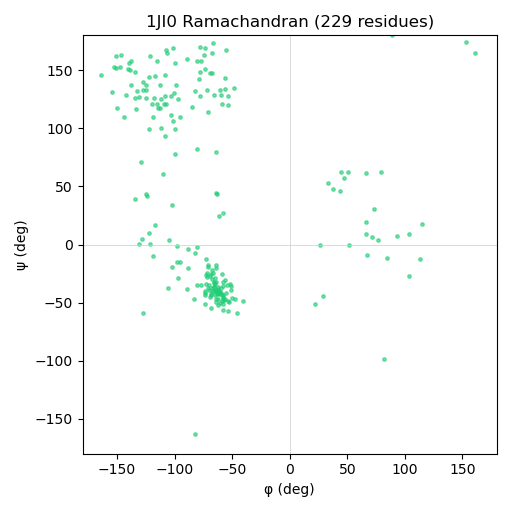 . ALA A 1 199 ? 2.114 4.577 91.847 1.00 22.22 198 ALA A C 1
ATOM 1527 O O . ALA A 1 199 ? 2.941 5.444 91.554 1.00 21.42 198 ALA A O 1
ATOM 1529 N N . LEU A 1 200 ? 1.555 4.500 93.049 1.00 21.95 199 LEU A N 1
ATOM 1530 C CA . LEU A 1 200 ? 1.920 5.450 94.095 1.00 20.55 199 LEU A CA 1
ATOM 1531 C C . LEU A 1 200 ? 3.424 5.400 94.374 1.00 20.03 199 LEU A C 1
ATOM 1532 O O . LEU A 1 200 ? 4.119 6.408 94.292 1.00 18.63 199 LEU A O 1
ATOM 1537 N N . GLY A 1 201 ? 3.929 4.217 94.704 1.00 21.23 200 GLY A N 1
ATOM 1538 C CA . GLY A 1 201 ? 5.347 4.091 94.991 1.00 19.93 200 GLY A CA 1
ATOM 1539 C C . GLY A 1 201 ? 6.207 4.527 93.823 1.00 18.88 200 GLY A C 1
ATOM 1540 O O . GLY A 1 201 ? 7.194 5.234 94.007 1.00 18.97 200 GLY A O 1
ATOM 1541 N N . ALA A 1 202 ? 5.820 4.119 92.618 1.00 19.30 201 ALA A N 1
ATOM 1542 C CA . ALA A 1 202 ? 6.567 4.461 91.416 1.00 20.30 201 ALA A CA 1
ATOM 1543 C C . ALA A 1 202 ? 6.588 5.966 91.145 1.00 20.65 201 ALA A C 1
ATOM 1544 O O . ALA A 1 202 ? 7.649 6.548 90.898 1.00 19.78 201 ALA A O 1
ATOM 1546 N N . LEU A 1 203 ? 5.415 6.593 91.177 1.00 19.99 202 LEU A N 1
ATOM 1547 C CA . LEU A 1 203 ? 5.334 8.027 90.925 1.00 20.21 202 LEU A CA 1
ATOM 1548 C C . LEU A 1 203 ? 6.041 8.866 91.991 1.00 20.44 202 LEU A C 1
ATOM 1549 O O . LEU A 1 203 ? 6.529 9.961 91.700 1.00 21.29 202 LEU A O 1
ATOM 1554 N N . LYS A 1 204 ? 6.107 8.364 93.221 1.00 21.48 203 LYS A N 1
ATOM 1555 C CA . LYS A 1 204 ? 6.780 9.101 94.290 1.00 23.28 203 LYS A CA 1
ATOM 1556 C C . LYS A 1 204 ? 8.297 9.187 94.107 1.00 24.57 203 LYS A C 1
ATOM 1557 O O . LYS A 1 204 ? 8.935 10.131 94.582 1.00 26.33 203 LYS A O 1
ATOM 1563 N N . VAL A 1 205 ? 8.888 8.216 93.417 1.00 24.45 204 VAL A N 1
ATOM 1564 C CA . VAL A 1 205 ? 10.335 8.242 93.212 1.00 22.91 204 VAL A CA 1
ATOM 1565 C C . VAL A 1 205 ? 10.757 8.709 91.830 1.00 20.97 204 VAL A C 1
ATOM 1566 O O . VAL A 1 205 ? 11.892 9.128 91.635 1.00 20.04 204 VAL A O 1
ATOM 1570 N N . ALA A 1 206 ? 9.834 8.661 90.878 1.00 20.74 205 ALA A N 1
ATOM 1571 C CA . ALA A 1 206 ? 10.141 9.045 89.511 1.00 22.04 205 ALA A CA 1
ATOM 1572 C C . ALA A 1 206 ? 10.149 10.541 89.226 1.00 22.29 205 ALA A C 1
ATOM 1573 O O . ALA A 1 206 ? 9.539 11.336 89.943 1.00 23.30 205 ALA A O 1
ATOM 1575 N N . HIS A 1 207 ? 10.856 10.911 88.164 1.00 21.26 206 HIS A N 1
ATOM 1576 C CA . HIS A 1 207 ? 10.910 12.292 87.718 1.00 20.59 206 HIS A CA 1
ATOM 1577 C C . HIS A 1 207 ? 9.774 12.522 86.739 1.00 21.63 206 HIS A C 1
ATOM 1578 O O . HIS A 1 207 ? 9.142 13.582 86.731 1.00 21.09 206 HIS A O 1
ATOM 1585 N N . TYR A 1 208 ? 9.522 11.509 85.914 1.00 21.35 207 TYR A N 1
ATOM 1586 C CA . TYR A 1 208 ? 8.506 11.594 84.872 1.00 20.13 207 TYR A CA 1
ATOM 1587 C C . TYR A 1 208 ? 7.764 10.273 84.793 1.00 19.44 207 TYR A C 1
ATOM 1588 O O . TYR A 1 208 ? 8.329 9.224 85.098 1.00 19.69 207 TYR A O 1
ATOM 1597 N N . GLY A 1 209 ? 6.505 10.325 84.377 1.00 18.31 208 GLY A N 1
ATOM 1598 C CA . GLY A 1 209 ? 5.723 9.108 84.273 1.00 18.60 208 GLY A CA 1
ATOM 1599 C C . GLY A 1 209 ? 4.868 9.033 83.022 1.00 19.25 208 GLY A C 1
ATOM 1600 O O . GLY A 1 209 ? 4.537 10.055 82.414 1.00 19.02 208 GLY A O 1
ATOM 1601 N N . TYR A 1 210 ? 4.508 7.809 82.646 1.00 19.64 209 TYR A N 1
ATOM 1602 C CA . TYR A 1 210 ? 3.663 7.550 81.486 1.00 20.38 209 TYR A CA 1
ATOM 1603 C C . TYR A 1 210 ? 2.581 6.566 81.933 1.00 20.62 209 TYR A C 1
ATOM 1604 O O . TYR A 1 210 ? 2.877 5.559 82.572 1.00 20.61 209 TYR A O 1
ATOM 1613 N N . VAL A 1 211 ? 1.328 6.864 81.608 1.00 21.84 210 VAL A N 1
ATOM 1614 C CA . VAL A 1 211 ? 0.227 5.990 81.992 1.00 22.05 210 VAL A CA 1
ATOM 1615 C C . VAL A 1 211 ? -0.205 5.185 80.774 1.00 23.00 210 VAL A C 1
ATOM 1616 O O . VAL A 1 211 ? -0.751 5.733 79.818 1.00 23.03 210 VAL A O 1
ATOM 1620 N N . LEU A 1 212 ? 0.058 3.881 80.821 1.00 23.06 211 LEU A N 1
ATOM 1621 C CA . LEU A 1 212 ? -0.275 2.961 79.739 1.00 23.85 211 LEU A CA 1
ATOM 1622 C C . LEU A 1 212 ? -1.609 2.249 80.009 1.00 25.88 211 LEU A C 1
ATOM 1623 O O . LEU A 1 212 ? -1.796 1.637 81.060 1.00 25.75 211 LEU A O 1
ATOM 1628 N N . GLU A 1 213 ? -2.533 2.349 79.059 1.00 26.88 212 GLU A N 1
ATOM 1629 C CA . GLU A 1 213 ? -3.841 1.705 79.165 1.00 30.13 212 GLU A CA 1
ATOM 16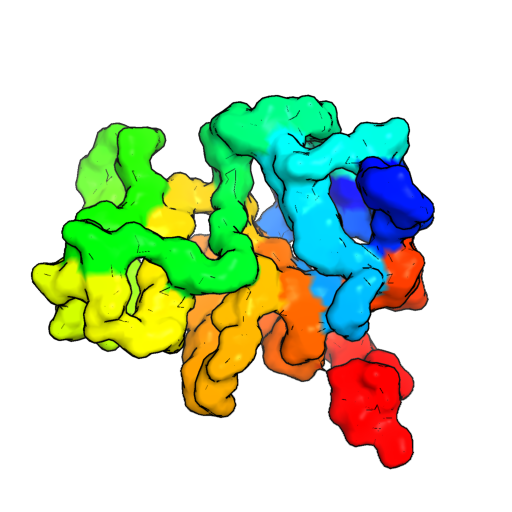30 C C . GLU A 1 213 ? -4.132 1.013 77.843 1.00 30.19 212 GLU A C 1
ATOM 1631 O O . GLU A 1 213 ? -4.243 1.666 76.806 1.00 29.75 212 GLU A O 1
ATOM 1637 N N . THR A 1 214 ? -4.246 -0.310 77.891 1.00 31.32 213 THR A N 1
ATOM 1638 C CA . THR A 1 214 ? -4.514 -1.122 76.707 1.00 32.99 213 THR A CA 1
ATOM 1639 C C . THR A 1 214 ? -3.613 -0.742 75.531 1.00 31.73 213 THR A C 1
ATOM 1640 O O . THR A 1 214 ? -4.092 -0.364 74.463 1.00 31.78 213 THR A O 1
ATOM 1644 N N . GLY A 1 215 ? -2.302 -0.823 75.750 1.00 30.65 214 GLY A N 1
ATOM 1645 C CA . GLY A 1 215 ? -1.346 -0.533 74.698 1.00 29.61 214 GLY A CA 1
ATOM 1646 C C . GLY A 1 215 ? -1.142 0.901 74.239 1.00 29.53 214 GLY A C 1
ATOM 1647 O O . GLY A 1 215 ? -0.428 1.128 73.268 1.00 29.35 214 GLY A O 1
ATOM 1648 N N . GLN A 1 216 ? -1.758 1.868 74.908 1.00 29.30 215 GLN A N 1
ATOM 1649 C CA . GLN A 1 216 ? -1.586 3.266 74.525 1.00 30.15 215 GLN A CA 1
ATOM 1650 C C . GLN A 1 216 ? -1.327 4.174 75.733 1.00 28.37 215 GLN A C 1
ATOM 1651 O O . GLN A 1 216 ? -1.819 3.915 76.831 1.00 26.59 215 GLN A O 1
ATOM 1657 N N . ILE A 1 217 ? -0.557 5.241 75.523 1.00 26.74 216 ILE A N 1
ATOM 1658 C CA . ILE A 1 217 ? -0.271 6.186 76.598 1.00 24.75 216 ILE A CA 1
ATOM 1659 C C . ILE A 1 217 ? -1.428 7.182 76.627 1.00 24.98 216 ILE A C 1
ATOM 1660 O O . ILE A 1 217 ? -1.669 7.877 75.646 1.00 23.68 216 ILE A O 1
ATOM 1665 N N . VAL A 1 218 ? -2.154 7.248 77.738 1.00 24.13 217 VAL A N 1
ATOM 1666 C CA . VAL A 1 218 ? -3.279 8.169 77.829 1.00 24.53 217 VAL A CA 1
ATOM 1667 C C . VAL A 1 218 ? -2.903 9.458 78.548 1.00 24.76 217 VAL A C 1
ATOM 1668 O O . VAL A 1 218 ? -3.624 10.451 78.477 1.00 24.70 217 VAL A O 1
ATOM 1672 N N . LEU A 1 219 ? -1.765 9.439 79.234 1.00 23.47 218 LEU A N 1
ATOM 1673 C CA . LEU A 1 219 ? -1.311 10.600 79.981 1.00 22.13 218 LEU A CA 1
ATOM 1674 C C . LEU A 1 219 ? 0.163 10.448 80.320 1.00 22.47 218 LEU A C 1
ATOM 1675 O O . LEU A 1 219 ? 0.641 9.336 80.556 1.00 21.55 218 LEU A O 1
ATOM 1680 N N . GLU A 1 220 ? 0.883 11.562 80.338 1.00 20.93 219 GLU A N 1
ATOM 1681 C CA . GLU A 1 220 ? 2.293 11.535 80.693 1.00 20.78 219 GLU A CA 1
ATOM 1682 C C . GLU A 1 220 ? 2.616 12.883 81.317 1.00 22.48 219 GLU A C 1
ATOM 1683 O O . GLU A 1 220 ? 1.851 13.842 81.164 1.00 21.83 219 GLU A O 1
ATOM 1689 N N . GLY A 1 221 ? 3.727 12.953 82.043 1.00 21.76 220 GLY A N 1
ATOM 1690 C CA . GLY A 1 221 ? 4.114 14.212 82.650 1.00 21.28 220 GLY A CA 1
ATOM 1691 C C . GLY A 1 221 ? 4.950 14.056 83.895 1.00 21.34 220 GLY A C 1
ATOM 1692 O O . GLY A 1 221 ? 5.173 12.947 84.362 1.00 21.41 220 GLY A O 1
ATOM 1693 N N . LYS A 1 222 ? 5.424 15.180 84.420 1.00 22.09 221 LYS A N 1
ATOM 1694 C CA . LYS A 1 222 ? 6.217 15.205 85.642 1.00 21.57 221 LYS A CA 1
ATOM 1695 C C . LYS A 1 222 ? 5.488 14.356 86.680 1.00 21.49 221 LYS A C 1
ATOM 1696 O O . LYS A 1 222 ? 4.269 14.464 86.835 1.00 19.38 221 LYS A O 1
ATOM 1702 N N . ALA A 1 223 ? 6.231 13.502 87.381 1.00 20.80 222 ALA A N 1
ATOM 1703 C CA . ALA A 1 223 ? 5.642 12.610 88.375 1.00 23.16 222 ALA A CA 1
ATOM 1704 C C . ALA A 1 223 ? 4.791 13.295 89.440 1.00 24.39 222 ALA A C 1
ATOM 1705 O O . ALA A 1 223 ? 3.679 12.858 89.723 1.00 23.15 222 ALA A O 1
ATOM 1707 N N . SER A 1 224 ? 5.313 14.363 90.037 1.00 25.29 223 SER A N 1
ATOM 1708 C CA . SER A 1 224 ? 4.574 15.066 91.078 1.00 26.59 223 SER A CA 1
ATOM 1709 C C . SER A 1 224 ? 3.227 15.553 90.551 1.00 27.05 223 SER A C 1
ATOM 1710 O O . SER A 1 224 ? 2.233 15.539 91.275 1.00 27.84 223 SER A O 1
ATOM 1713 N N . GLU A 1 225 ? 3.193 15.967 89.287 1.00 26.57 224 GLU A N 1
ATOM 1714 C CA . GLU A 1 225 ? 1.954 16.435 88.673 1.00 26.64 224 GLU A CA 1
ATOM 1715 C C . GLU A 1 225 ? 0.949 15.303 88.405 1.00 26.13 224 GLU A C 1
ATOM 1716 O O . GLU A 1 225 ? -0.260 15.486 88.556 1.00 25.21 224 GLU A O 1
ATOM 1722 N N . LEU A 1 226 ? 1.438 14.131 88.011 1.00 23.73 225 LEU A N 1
ATOM 1723 C CA . LEU A 1 226 ? 0.542 13.008 87.770 1.00 22.50 225 LEU A CA 1
ATOM 1724 C C . LEU A 1 226 ? -0.144 12.594 89.076 1.00 23.22 225 LEU A C 1
ATOM 1725 O O . LEU A 1 226 ? -1.289 12.151 89.071 1.00 23.25 225 LEU A O 1
ATOM 1730 N N . LEU A 1 227 ? 0.560 12.747 90.193 1.00 24.33 226 LEU A N 1
ATOM 1731 C CA . LEU A 1 227 ? 0.011 12.405 91.503 1.00 26.49 226 LEU A CA 1
ATOM 1732 C C . LEU A 1 227 ? -1.150 13.332 91.882 1.00 27.78 226 LEU A C 1
ATOM 1733 O O . LEU A 1 227 ? -2.010 12.968 92.684 1.00 29.39 226 LEU A O 1
ATOM 1738 N N . ASP A 1 228 ? -1.166 14.527 91.304 1.00 28.54 227 ASP A N 1
ATOM 1739 C CA . ASP A 1 228 ? -2.226 15.485 91.582 1.00 29.64 227 ASP A CA 1
ATOM 1740 C C . ASP A 1 228 ? -3.313 15.473 90.524 1.00 29.73 227 ASP A C 1
ATOM 1741 O O . ASP A 1 228 ? -4.284 16.220 90.622 1.00 30.24 227 ASP A O 1
ATOM 1746 N N . ASN A 1 229 ? -3.149 14.634 89.507 1.00 28.60 228 ASN A N 1
ATOM 1747 C CA . ASN A 1 229 ? -4.144 14.542 88.453 1.00 28.69 228 ASN A CA 1
ATOM 1748 C C . ASN A 1 229 ? -5.309 13.710 88.967 1.00 29.32 228 ASN A C 1
ATOM 1749 O O . ASN A 1 229 ? -5.119 12.599 89.458 1.00 28.13 228 ASN A O 1
ATOM 1754 N N . GLU A 1 230 ? -6.514 14.259 88.854 1.00 30.73 229 GLU A N 1
ATOM 1755 C CA . GLU A 1 230 ? -7.714 13.591 89.344 1.00 32.92 229 GLU A CA 1
ATOM 1756 C C . GLU A 1 230 ? -7.957 12.217 88.740 1.00 32.86 229 GLU A C 1
ATOM 1757 O O . GLU A 1 230 ? -8.412 11.307 89.437 1.00 32.80 229 GLU A O 1
ATOM 1771 N N . VAL A 1 232 ? -5.639 10.095 87.539 1.00 31.11 231 VAL A N 1
ATOM 1772 C CA . VAL A 1 232 ? -4.662 9.160 88.086 1.00 29.35 231 VAL A CA 1
ATOM 1773 C C . VAL A 1 232 ? -5.086 8.761 89.501 1.00 29.48 231 VAL A C 1
ATOM 1774 O O . VAL A 1 232 ? -5.169 7.577 89.825 1.00 29.53 231 VAL A O 1
ATOM 1778 N N . ARG A 1 233 ? -5.368 9.757 90.336 1.00 30.63 232 ARG A N 1
ATOM 1779 C CA . ARG A 1 233 ? -5.775 9.514 91.721 1.00 31.41 232 ARG A CA 1
ATOM 1780 C C . ARG A 1 233 ? -6.952 8.551 91.844 1.00 33.00 232 ARG A C 1
ATOM 1781 O O . ARG A 1 233 ? -6.897 7.590 92.607 1.00 34.58 232 ARG A O 1
ATOM 1789 N N . LYS A 1 234 ? -8.010 8.792 91.080 1.00 34.80 233 LYS A N 1
ATOM 1790 C CA . LYS A 1 234 ? -9.190 7.938 91.138 1.00 36.49 233 LYS A CA 1
ATOM 1791 C C . LYS A 1 234 ? -8.994 6.577 90.483 1.00 37.01 233 LYS A C 1
ATOM 1792 O O . LYS A 1 234 ? -9.415 5.554 91.021 1.00 36.47 233 LYS A O 1
ATOM 1798 N N . ALA A 1 235 ? -8.340 6.558 89.329 1.00 37.96 234 ALA A N 1
ATOM 1799 C CA . ALA A 1 235 ? -8.128 5.312 88.601 1.00 38.43 234 ALA A CA 1
ATOM 1800 C C . ALA A 1 235 ? -6.980 4.437 89.094 1.00 38.79 234 ALA A C 1
ATOM 1801 O O . ALA A 1 235 ? -7.071 3.208 89.054 1.00 38.51 234 ALA A O 1
ATOM 1803 N N . TYR A 1 236 ? -5.902 5.055 89.562 1.00 38.44 235 TYR A N 1
ATOM 1804 C CA . TYR A 1 236 ? -4.750 4.285 90.006 1.00 38.79 235 TYR A CA 1
ATOM 1805 C C . TYR A 1 236 ? -4.358 4.433 91.473 1.00 39.98 235 TYR A C 1
ATOM 1806 O O . TYR A 1 236 ? -3.525 3.675 91.964 1.00 40.27 235 TYR A O 1
ATOM 1815 N N . LEU A 1 237 ? -4.952 5.389 92.181 1.00 41.07 236 LEU A N 1
ATOM 1816 C CA . LEU A 1 237 ? -4.605 5.581 93.587 1.00 41.84 236 LEU A CA 1
ATOM 1817 C C . LEU A 1 237 ? -5.803 5.439 94.546 1.00 43.23 236 LEU A C 1
ATOM 1818 O O . LEU A 1 237 ? -5.657 5.586 95.762 1.00 44.18 236 LEU A O 1
ATOM 1823 N N . GLY A 1 238 ? -6.978 5.148 93.986 1.00 44.74 237 GLY A N 1
ATOM 1824 C CA . GLY A 1 238 ? -8.189 4.956 94.776 1.00 48.61 237 GLY A CA 1
ATOM 1825 C C . GLY A 1 238 ? -8.751 6.152 95.530 1.00 51.97 237 GLY A C 1
ATOM 1826 O O . GLY A 1 238 ? -8.870 6.109 96.750 1.00 51.34 237 GLY A O 1
ATOM 1827 N N . VAL A 1 239 ? -9.129 7.205 94.808 1.00 50.02 238 VAL A N 1
ATOM 1828 C CA . VAL A 1 239 ? -9.665 8.415 95.430 1.00 51.70 238 VAL A CA 1
ATOM 1829 C C . VAL A 1 239 ? -11.023 8.806 94.876 1.00 52.95 238 VAL A C 1
ATOM 1830 O O . VAL A 1 239 ? -11.292 9.989 94.611 1.00 49.89 238 VAL A O 1
ATOM 1834 N N . ALA A 1 240 ? -11.895 7.819 94.699 1.00 54.10 239 ALA A N 1
ATOM 1835 C CA . ALA A 1 240 ? -13.229 8.109 94.181 1.00 56.99 239 ALA A CA 1
ATOM 1836 C C . ALA A 1 240 ? -14.214 8.043 95.336 1.00 58.77 239 ALA A C 1
ATOM 1837 O O . ALA A 1 240 ? -13.745 7.847 96.490 1.00 60.27 239 ALA A O 1
#

Solvent-accessible surface area: 11426 Å² total

Sequence (231 aa):
VSDIVLEVQSLHVYYGAIHAIKGIDLKVPRGQIVTLIGANGAGKTTTLSAIAGLVRAQKGKIIFNGQDITNKPAHVINRGIALVPEGRRIFPELTVYENLGAYNRKDKEGIKRDLEWIFSLFPRLKERLKQLGGTLSGGEQQLAIGRALSRPKLLDEPSLGLAPILVSEVFEVIQKINQEGTTILLVEQNALGALKVAHYGYVLETGQIVLEGKASELLDN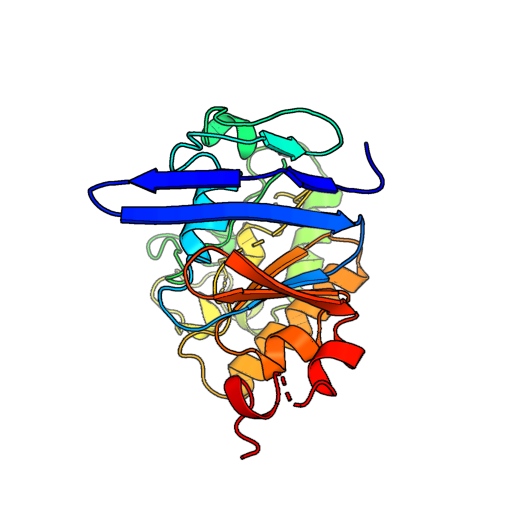EVRKAYLGVA

InterPro domains:
  IPR003439 ABC transporter-like, ATP-binding domain [PF00005] (22-166)
  IPR003439 ABC transporter-like, ATP-binding domain [PS50893] (6-238)
  IPR003593 AAA+ ATPase domain [SM00382] (30-236)
  IPR017871 ABC transporter-like, conserved site [PS00211] (139-153)
  IPR027417 P-loop containing nucleoside triphosphate hydrolase [G3DSA:3.40.50.300] (1-239)
  IPR027417 P-loop containing nucleoside triphosphate hydrolase [SSF52540] (3-236)
  IPR030660 High-affinity branched-chain amino acid transport ATP-binding protein [PIRSF039137] (2-237)
  IPR052156 Branched-Chain Amino Acid Transport ATP-binding Protein LivF [PTHR43820] (4-238)
  IPR052156 Branched-Chain Amino Acid Transport ATP-binding Protein LivF [cd03224] (6-228)

Radius of gyration: 17.52 Å; Cα contacts (8 Å, |Δi|>4): 470; chains: 1; bounding box: 53×39×42 Å